Protein 2QN4 (pdb70)

GO terms:
  GO:0004867 serine-type endopeptidase inhibitor activity (F, IDA)
  GO:0015066 alpha-amylase inhibitor activity (F, IDA)

B-factor: mean 24.93, std 12.42, range [8.27, 85.45]

Organism: Oryza sativa subsp. japonica (NCBI:txid39947)

Nearest PDB structures (foldseek):
  2qn4-assembly2_B  TM=1.006E+00  e=1.247E-31  Oryza sativa Japonica Group
  3bx1-assembly1_C  TM=9.480E-01  e=1.064E-19  unclassified
  2dre-assembly1_D  TM=8.516E-01  e=1.846E-11  Lepidium virginicum
  6s2z-assembly1_A  TM=8.383E-01  e=3.195E-10  Brassica oleracea var. botrytis
  6ntt-assembly2_B  TM=8.213E-01  e=1.052E-09  Glycine max

Structure (mmCIF, N/CA/C/O backbone):
data_2QN4
#
_entry.id   2QN4
#
_cell.length_a   79.988
_cell.length_b   62.949
_cell.length_c   66.696
_cell.angle_alpha   90.00
_cell.angle_beta   90.00
_cell.angle_gamma   90.00
#
_symmetry.space_group_name_H-M   'P 21 21 2'
#
loop_
_entity.id
_entity.type
_entity.pdbx_description
1 polymer 'Alpha-amylase/subtilisin inhibitor'
2 water water
#
loop_
_atom_site.group_PDB
_atom_site.id
_atom_site.type_symbol
_atom_site.label_atom_id
_atom_site.label_alt_id
_atom_site.label_comp_id
_atom_site.label_asym_id
_atom_site.label_entity_id
_atom_site.label_seq_id
_atom_site.pdbx_PDB_ins_code
_atom_site.Cartn_x
_atom_site.Cartn_y
_atom_site.Cartn_z
_atom_site.occupancy
_atom_site.B_iso_or_equiv
_atom_site.auth_seq_id
_atom_site.auth_comp_id
_atom_site.auth_asym_id
_atom_site.auth_atom_id
_atom_site.pdbx_PDB_model_num
ATOM 1 N N . ALA A 1 23 ? 77.893 0.758 44.017 1.00 39.82 1 ALA A N 1
ATOM 2 C CA . ALA A 1 23 ? 76.528 1.364 43.829 1.00 38.79 1 ALA A CA 1
ATOM 3 C C . ALA A 1 23 ? 76.181 1.544 42.352 1.00 38.04 1 ALA A C 1
ATOM 4 O O . ALA A 1 23 ? 77.091 1.640 41.519 1.00 38.73 1 ALA A O 1
ATOM 6 N N . PRO A 1 24 ? 74.859 1.590 42.006 1.00 27.38 2 PRO A N 1
ATOM 7 C CA . PRO A 1 24 ? 74.538 1.850 40.597 1.00 25.00 2 PRO A CA 1
ATOM 8 C C . PRO A 1 24 ? 75.055 3.239 40.193 1.00 22.36 2 PRO A C 1
ATOM 9 O O . PRO A 1 24 ? 75.336 4.050 41.061 1.00 21.87 2 PRO A O 1
ATOM 13 N N . PRO A 1 25 ? 75.193 3.505 38.887 1.00 20.46 3 PRO A N 1
ATOM 14 C CA . PRO A 1 25 ? 75.765 4.779 38.478 1.00 19.23 3 PRO A CA 1
ATOM 15 C C . PRO A 1 25 ? 74.941 5.983 38.929 1.00 17.97 3 PRO A C 1
ATOM 16 O O . PRO A 1 25 ? 73.720 5.892 39.060 1.00 18.00 3 PRO A O 1
ATOM 20 N N . PRO A 1 26 ? 75.590 7.136 39.095 1.00 18.03 4 PRO A N 1
ATOM 21 C CA . PRO A 1 26 ? 74.903 8.365 39.347 1.00 17.16 4 PRO A CA 1
ATOM 22 C C . PRO A 1 26 ? 74.040 8.780 38.137 1.00 16.59 4 PRO A C 1
ATOM 23 O O . PRO A 1 26 ? 74.321 8.376 36.998 1.00 16.98 4 PRO A O 1
ATOM 27 N N . VAL A 1 27 ? 72.997 9.565 38.404 1.00 15.08 5 VAL A N 1
ATOM 28 C CA . VAL A 1 27 ? 72.266 10.262 37.335 1.00 14.14 5 VAL A CA 1
ATOM 29 C C . VAL A 1 27 ? 73.106 11.516 37.007 1.00 13.90 5 VAL A C 1
ATOM 30 O O . VAL A 1 27 ? 73.636 12.165 37.927 1.00 14.06 5 VAL A O 1
ATOM 34 N N . TYR A 1 28 ? 73.240 11.841 35.718 1.00 14.13 6 TYR A N 1
ATOM 35 C CA . TYR A 1 28 ? 73.960 13.048 35.305 1.00 14.77 6 TYR A CA 1
ATOM 36 C C . TYR A 1 28 ? 73.045 14.112 34.728 1.00 13.92 6 TYR A C 1
ATOM 37 O O . TYR A 1 28 ? 72.086 13.779 34.045 1.00 14.78 6 TYR A O 1
ATOM 46 N N . ASP A 1 29 ? 73.359 15.373 34.992 1.00 14.78 7 ASP A N 1
ATOM 47 C CA . ASP A 1 29 ? 72.642 16.503 34.411 1.00 15.66 7 ASP A CA 1
ATOM 48 C C . ASP A 1 29 ? 73.112 16.795 32.977 1.00 15.55 7 ASP A C 1
ATOM 49 O O . ASP A 1 29 ? 73.999 16.093 32.468 1.00 16.11 7 ASP A O 1
ATOM 54 N N . THR A 1 30 ? 72.543 17.816 32.335 1.00 14.78 8 THR A N 1
ATOM 55 C CA . THR A 1 30 ? 72.835 18.093 30.931 1.00 16.60 8 THR A CA 1
ATOM 56 C C . THR A 1 30 ? 74.293 18.599 30.759 1.00 18.12 8 THR A C 1
ATOM 57 O O . THR A 1 30 ? 74.824 18.556 29.654 1.00 19.26 8 THR A O 1
ATOM 61 N N . GLU A 1 31 ? 74.907 19.096 31.839 1.00 19.69 9 GLU A N 1
ATOM 62 C CA . GLU A 1 31 ? 76.331 19.520 31.813 1.00 20.93 9 GLU A CA 1
ATOM 63 C C . GLU A 1 31 ? 77.306 18.414 32.195 1.00 20.29 9 GLU A C 1
ATOM 64 O O . GLU A 1 31 ? 78.530 18.649 32.344 1.00 20.92 9 GLU A O 1
ATOM 70 N N . GLY A 1 32 ? 76.778 17.210 32.363 1.00 19.92 10 GLY A N 1
ATOM 71 C CA . GLY A 1 32 ? 77.553 16.047 32.796 1.00 18.73 10 GLY A CA 1
ATOM 72 C C . GLY A 1 32 ? 77.948 15.920 34.246 1.00 19.06 10 GLY A C 1
ATOM 73 O O . GLY A 1 32 ? 78.688 15.009 34.592 1.00 19.21 10 GLY A O 1
ATOM 74 N N . HIS A 1 33 ? 77.430 16.779 35.118 1.00 16.17 11 HIS A N 1
ATOM 75 C CA . HIS A 1 33 ? 77.700 16.640 36.519 1.00 17.84 11 HIS A CA 1
ATOM 76 C C . HIS A 1 33 ? 76.705 15.691 37.177 1.00 18.01 11 HIS A C 1
ATOM 77 O O . HIS A 1 33 ? 75.576 15.604 36.761 1.00 19.24 11 HIS A O 1
ATOM 84 N N . GLU A 1 34 ? 77.137 14.987 38.203 1.00 15.63 12 GLU A N 1
ATOM 85 C CA . GLU A 1 34 ? 76.239 14.134 38.978 1.00 17.25 12 GLU A CA 1
ATOM 86 C C . GLU A 1 34 ? 75.117 14.977 39.592 1.00 17.11 12 GLU A C 1
ATOM 87 O O . GLU A 1 34 ? 75.344 16.098 40.078 1.00 16.98 12 GLU A O 1
ATOM 93 N N . LEU A 1 35 ? 73.902 14.428 39.544 1.00 18.37 13 LEU A N 1
ATOM 94 C CA . LEU A 1 35 ? 72.780 15.006 40.249 1.00 19.19 13 LEU A CA 1
ATOM 95 C C . LEU A 1 35 ? 73.026 14.928 41.710 1.00 19.85 13 LEU A C 1
ATOM 96 O O . LEU A 1 35 ? 73.566 13.922 42.209 1.00 20.25 13 LEU A O 1
ATOM 101 N N . SER A 1 36 ? 72.618 15.987 42.393 1.00 21.46 14 SER A N 1
ATOM 102 C CA . SER A 1 36 ? 72.736 16.073 43.843 1.00 22.38 14 SER A CA 1
ATOM 103 C C . SER A 1 36 ? 71.366 16.309 44.449 1.00 21.67 14 SER A C 1
ATOM 104 O O . SER A 1 36 ? 70.500 16.949 43.836 1.00 21.26 14 SER A O 1
ATOM 107 N N . ALA A 1 37 ? 71.184 15.824 45.667 1.00 18.52 15 ALA A N 1
ATOM 108 C CA . ALA A 1 37 ? 69.989 16.123 46.432 1.00 19.41 15 ALA A CA 1
ATOM 109 C C . ALA A 1 37 ? 69.910 17.643 46.759 1.00 20.03 15 ALA A C 1
ATOM 110 O O . ALA A 1 37 ? 68.827 18.177 47.029 1.00 20.82 15 ALA A O 1
ATOM 112 N N . ASP A 1 38 ? 71.060 18.324 46.705 1.00 23.21 16 ASP A N 1
ATOM 113 C CA . ASP A 1 38 ? 71.147 19.755 46.963 1.00 24.58 16 ASP A CA 1
ATOM 114 C C . ASP A 1 38 ? 70.683 20.654 45.790 1.00 24.18 16 ASP A C 1
ATOM 115 O O . ASP A 1 38 ? 70.302 21.806 45.999 1.00 25.61 16 ASP A O 1
ATOM 120 N N . GLY A 1 39 ? 70.740 20.138 44.566 1.00 20.94 17 GLY A N 1
ATOM 121 C CA . GLY A 1 39 ? 70.436 20.939 43.374 1.00 18.78 17 GLY A CA 1
ATOM 122 C C . GLY A 1 39 ? 68.964 20.895 42.985 1.00 17.09 17 GLY A C 1
ATOM 123 O O . GLY A 1 39 ? 68.217 20.125 43.544 1.00 16.54 17 GLY A O 1
ATOM 124 N N . SER A 1 40 ? 68.556 21.744 42.040 1.00 18.78 18 SER A N 1
ATOM 125 C CA . SER A 1 40 ? 67.200 21.703 41.452 1.00 18.07 18 SER A CA 1
ATOM 126 C C . SER A 1 40 ? 67.393 21.591 39.959 1.00 16.51 18 SER A C 1
ATOM 127 O O . SER A 1 40 ? 68.345 22.180 39.396 1.00 15.66 18 SER A O 1
ATOM 130 N N . TYR A 1 41 ? 66.498 20.851 39.309 1.00 11.48 19 TYR A N 1
ATOM 131 C CA . TYR A 1 41 ? 66.706 20.491 37.917 1.00 11.46 19 TYR A CA 1
ATOM 132 C C . TYR A 1 41 ? 65.426 20.597 37.158 1.00 11.55 19 TYR A C 1
ATOM 133 O O . TYR A 1 41 ? 64.432 19.984 37.547 1.00 10.86 19 TYR A O 1
ATOM 142 N N . TYR A 1 42 ? 65.438 21.354 36.071 1.00 11.30 20 TYR A N 1
ATOM 143 C CA . TYR A 1 42 ? 64.351 21.261 35.109 1.00 11.18 20 TYR A CA 1
ATOM 144 C C . TYR A 1 42 ? 64.337 19.887 34.463 1.00 10.57 20 TYR A C 1
ATOM 145 O O . TYR A 1 42 ? 65.404 19.303 34.215 1.00 12.02 20 TYR A O 1
ATOM 154 N N . VAL A 1 43 ? 63.134 19.358 34.215 1.00 10.06 21 VAL A N 1
ATOM 155 C CA . VAL A 1 43 ? 62.986 18.017 33.646 1.00 10.75 21 VAL A CA 1
ATOM 156 C C . VAL A 1 43 ? 62.480 18.165 32.214 1.00 11.19 21 VAL A C 1
ATOM 157 O O . VAL A 1 43 ? 61.287 18.347 31.974 1.00 10.78 21 VAL A O 1
ATOM 161 N N . LEU A 1 44 ? 63.419 18.153 31.278 1.00 10.53 22 LEU A N 1
ATOM 162 C CA . LEU A 1 44 ? 63.151 18.501 29.894 1.00 11.14 22 LEU A CA 1
ATOM 163 C C . LEU A 1 44 ? 63.199 17.282 28.993 1.00 12.09 22 LEU A C 1
ATOM 164 O O . LEU A 1 44 ? 63.897 16.318 29.289 1.00 12.32 22 LEU A O 1
ATOM 169 N N . PRO A 1 45 ? 62.507 17.326 27.846 1.00 13.73 23 PRO A N 1
ATOM 170 C CA . PRO A 1 45 ? 62.657 16.179 26.947 1.00 14.15 23 PRO A CA 1
ATOM 171 C C . PRO A 1 45 ? 64.095 16.076 26.410 1.00 15.29 23 PRO A C 1
ATOM 172 O O . PRO A 1 45 ? 64.790 17.100 26.224 1.00 14.36 23 PRO A O 1
ATOM 176 N N . ALA A 1 46 ? 64.500 14.845 26.108 1.00 18.28 24 ALA A N 1
ATOM 177 C CA . ALA A 1 46 ? 65.870 14.577 25.692 1.00 18.75 24 ALA A CA 1
ATOM 178 C C . ALA A 1 46 ? 66.114 15.080 24.281 1.00 20.70 24 ALA A C 1
ATOM 179 O O . ALA A 1 46 ? 67.269 15.305 23.891 1.00 20.46 24 ALA A O 1
ATOM 181 N N . SER A 1 47 ? 65.032 15.260 23.507 1.00 16.00 25 SER A N 1
ATOM 182 C CA . SER A 1 47 ? 65.134 15.717 22.108 1.00 18.08 25 SER A CA 1
ATOM 183 C C . SER A 1 47 ? 64.106 16.795 21.779 1.00 17.05 25 SER A C 1
ATOM 184 O O . SER A 1 47 ? 63.071 16.843 22.399 1.00 17.16 25 SER A O 1
ATOM 187 N N . PRO A 1 48 ? 64.380 17.641 20.760 1.00 17.19 26 PRO A N 1
ATOM 188 C CA . PRO A 1 48 ? 63.397 18.634 20.329 1.00 15.74 26 PRO A CA 1
ATOM 189 C C . PRO A 1 48 ? 62.126 18.007 19.748 1.00 13.92 26 PRO A C 1
ATOM 190 O O . PRO A 1 48 ? 62.143 16.837 19.275 1.00 14.52 26 PRO A O 1
ATOM 194 N N . GLY A 1 49 ? 61.030 18.756 19.802 1.00 13.34 27 GLY A N 1
ATOM 195 C CA . GLY A 1 49 ? 59.778 18.294 19.197 1.00 13.08 27 GLY A CA 1
ATOM 196 C C . GLY A 1 49 ? 58.978 17.368 20.078 1.00 12.96 27 GLY A C 1
ATOM 197 O O . GLY A 1 49 ? 58.053 16.681 19.605 1.00 13.16 27 GLY A O 1
ATOM 198 N N . HIS A 1 50 ? 59.297 17.397 21.375 1.00 10.49 28 HIS A N 1
ATOM 199 C CA . HIS A 1 50 ? 58.619 16.568 22.348 1.00 10.71 28 HIS A CA 1
ATOM 200 C C . HIS A 1 50 ? 57.964 17.370 23.469 1.00 10.83 28 HIS A C 1
ATOM 201 O O . HIS A 1 50 ? 57.662 16.814 24.525 1.00 12.75 28 HIS A O 1
ATOM 208 N N . GLY A 1 51 ? 57.743 18.666 23.243 1.00 11.38 29 GLY A N 1
ATOM 209 C CA . GLY A 1 51 ? 57.052 19.500 24.245 1.00 10.91 29 GLY A CA 1
ATOM 210 C C . GLY A 1 51 ? 58.060 20.121 25.209 1.00 10.40 29 GLY A C 1
ATOM 211 O O . GLY A 1 51 ? 59.277 20.146 24.941 1.00 11.37 29 GLY A O 1
ATOM 212 N N . GLY A 1 52 ? 57.566 20.659 26.311 1.00 11.00 30 GLY A N 1
ATOM 213 C CA . GLY A 1 52 ? 58.406 21.409 27.234 1.00 10.78 30 GLY A CA 1
ATOM 214 C C . GLY A 1 52 ? 58.729 20.666 28.525 1.00 11.31 30 GLY A C 1
ATOM 215 O O . GLY A 1 52 ? 58.658 19.422 28.591 1.00 10.37 30 GLY A O 1
ATOM 216 N N . GLY A 1 53 ? 59.033 21.426 29.573 1.00 11.26 31 GLY A N 1
ATOM 217 C CA . GLY A 1 53 ? 59.389 20.822 30.879 1.00 11.00 31 GLY A CA 1
ATOM 218 C C . GLY A 1 53 ? 58.163 20.437 31.726 1.00 12.01 31 GLY A C 1
ATOM 219 O O . GLY A 1 53 ? 57.002 20.494 31.268 1.00 11.67 31 GLY A O 1
ATOM 220 N N . LEU A 1 54 ? 58.399 19.964 32.947 1.00 13.00 32 LEU A N 1
ATOM 221 C CA . LEU A 1 54 ? 57.294 19.523 33.791 1.00 13.81 32 LEU A CA 1
ATOM 222 C C . LEU A 1 54 ? 56.840 20.683 34.683 1.00 15.07 32 LEU A C 1
ATOM 223 O O . LEU A 1 54 ? 57.643 21.494 35.130 1.00 15.84 32 LEU A O 1
ATOM 228 N N . THR A 1 55 ? 55.545 20.734 34.929 1.00 12.56 33 THR A N 1
ATOM 229 C CA . THR A 1 55 ? 54.950 21.743 35.793 1.00 14.77 33 THR A CA 1
ATOM 230 C C . THR A 1 55 ? 53.854 21.141 36.714 1.00 16.01 33 THR A C 1
ATOM 231 O O . THR A 1 55 ? 53.603 19.937 36.699 1.00 14.15 33 THR A O 1
ATOM 235 N N . MET A 1 56 ? 53.270 21.962 37.580 1.00 18.31 34 MET A N 1
ATOM 236 C CA . MET A 1 56 ? 52.162 21.527 38.400 1.00 20.86 34 MET A CA 1
ATOM 237 C C . MET A 1 56 ? 50.953 22.349 38.028 1.00 20.41 34 MET A C 1
ATOM 238 O O . MET A 1 56 ? 51.050 23.574 37.876 1.00 21.77 34 MET A O 1
ATOM 243 N N . ALA A 1 57 ? 49.824 21.692 37.835 1.00 18.07 35 ALA A N 1
ATOM 244 C CA . ALA A 1 57 ? 48.625 22.358 37.306 1.00 18.42 35 ALA A CA 1
ATOM 245 C C . ALA A 1 57 ? 47.386 21.667 37.874 1.00 18.91 35 ALA A C 1
ATOM 246 O O . ALA A 1 57 ? 47.412 20.457 38.103 1.00 18.12 35 ALA 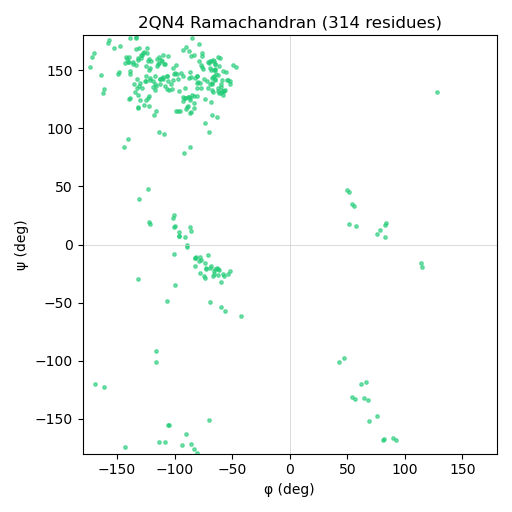A O 1
ATOM 248 N N . PRO A 1 58 ? 46.292 22.431 38.108 1.00 22.45 36 PRO A N 1
ATOM 249 C CA . PRO A 1 58 ? 45.073 21.810 38.592 1.00 22.60 36 PRO A CA 1
ATOM 250 C C . PRO A 1 58 ? 44.388 21.069 37.457 1.00 23.14 36 PRO A C 1
ATOM 251 O O . PRO A 1 58 ? 44.509 21.485 36.291 1.00 22.03 36 PRO A O 1
ATOM 255 N N . ARG A 1 59 ? 43.535 19.834 37.940 1.00 26.23 37 ARG A N 1
ATOM 256 C CA . ARG A 1 59 ? 42.880 19.110 36.981 1.00 29.43 37 ARG A CA 1
ATOM 257 C C . ARG A 1 59 ? 41.335 19.273 36.888 1.00 31.59 37 ARG A C 1
ATOM 258 O O . ARG A 1 59 ? 41.032 20.181 36.047 1.00 33.58 37 ARG A O 1
ATOM 266 N N . VAL A 1 60 ? 40.481 19.205 37.987 1.00 41.45 38 VAL A N 1
ATOM 267 C CA . VAL A 1 60 ? 39.347 20.098 37.647 1.00 43.57 38 VAL A CA 1
ATOM 268 C C . VAL A 1 60 ? 39.078 21.026 38.829 1.00 44.07 38 VAL A C 1
ATOM 269 O O . VAL A 1 60 ? 38.922 22.232 38.643 1.00 45.09 38 VAL A O 1
ATOM 273 N N . LEU A 1 61 ? 39.436 20.356 39.898 1.00 36.45 39 LEU A N 1
ATOM 274 C CA . LEU A 1 61 ? 39.513 20.983 41.219 1.00 36.53 39 LEU A CA 1
ATOM 275 C C . LEU A 1 61 ? 40.824 21.768 41.335 1.00 35.89 39 LEU A C 1
ATOM 276 O O . LEU A 1 61 ? 41.861 21.287 40.8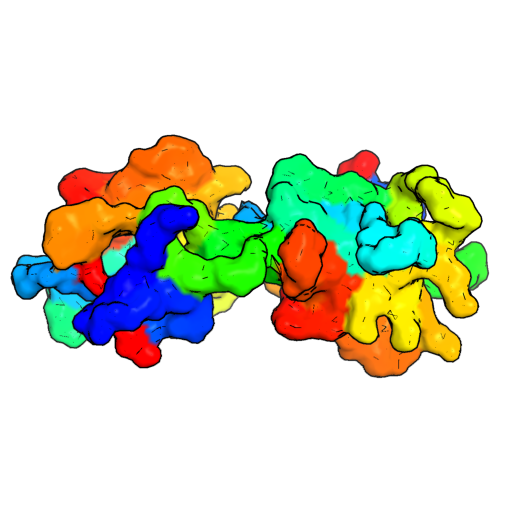99 1.00 35.28 39 LEU A O 1
ATOM 281 N N . PRO A 1 62 ? 40.792 22.963 41.942 1.00 35.93 40 PRO A N 1
ATOM 282 C CA . PRO A 1 62 ? 42.024 23.778 41.932 1.00 35.47 40 PRO A CA 1
ATOM 283 C C . PRO A 1 62 ? 43.153 23.177 42.776 1.00 34.80 40 PRO A C 1
ATOM 284 O O . PRO A 1 62 ? 44.312 23.553 42.593 1.00 34.90 40 PRO A O 1
ATOM 288 N N . CYS A 1 63 ? 42.807 22.267 43.687 1.00 31.52 41 CYS A N 1
ATOM 289 C CA . CYS A 1 63 ? 43.777 21.533 44.503 1.00 31.81 41 CYS A CA 1
ATOM 290 C C . CYS A 1 63 ? 43.321 20.074 44.598 1.00 29.55 41 CYS A C 1
ATOM 291 O O . CYS A 1 63 ? 42.119 19.811 44.565 1.00 30.94 41 CYS A O 1
ATOM 294 N N . PRO A 1 64 ? 44.261 19.103 44.659 1.00 29.11 42 PRO A N 1
ATOM 295 C CA . PRO A 1 64 ? 45.711 19.229 44.576 1.00 26.76 42 PRO A CA 1
ATOM 296 C C . PRO A 1 64 ? 46.171 19.461 43.135 1.00 24.96 42 PRO A C 1
ATOM 297 O O . PRO A 1 64 ? 45.429 19.212 42.183 1.00 25.92 42 PRO A O 1
ATOM 301 N N . LEU A 1 65 ? 47.388 19.948 43.000 1.00 21.59 43 LEU A N 1
ATOM 302 C CA . LEU A 1 65 ? 48.006 20.132 41.699 1.00 19.27 43 LEU A CA 1
ATOM 303 C C . LEU A 1 65 ? 48.548 18.776 41.251 1.00 17.38 43 LEU A C 1
ATOM 304 O O . LEU A 1 65 ? 48.983 17.966 42.073 1.00 19.10 43 LEU A O 1
ATOM 309 N N . LEU A 1 66 ? 48.478 18.524 39.960 1.00 15.29 44 LEU A N 1
ATOM 310 C CA . LEU A 1 66 ? 48.970 17.289 39.357 1.00 14.67 44 LEU A CA 1
ATOM 311 C C . LEU A 1 66 ? 50.197 17.632 38.531 1.00 14.16 44 LEU A C 1
ATOM 312 O O . LEU A 1 66 ? 50.429 18.792 38.209 1.00 12.54 44 LEU A O 1
ATOM 317 N N . VAL A 1 67 ? 50.988 16.622 38.187 1.00 11.31 45 VAL A N 1
ATOM 318 C CA . VAL A 1 67 ? 52.201 16.886 37.409 1.00 11.63 45 VAL A CA 1
ATOM 319 C C . VAL A 1 67 ? 51.851 16.836 35.921 1.00 11.48 45 VAL A C 1
ATOM 320 O O . VAL A 1 67 ? 51.324 15.823 35.422 1.00 11.77 45 VAL A O 1
ATOM 324 N N . ALA A 1 68 ? 52.063 17.969 35.247 1.00 12.92 46 ALA A N 1
ATOM 325 C CA . ALA A 1 68 ? 51.738 18.123 33.824 1.00 13.15 46 ALA A CA 1
ATOM 326 C C . ALA A 1 68 ? 53.033 18.309 33.054 1.00 13.54 46 ALA A C 1
ATOM 327 O O . ALA A 1 68 ? 54.054 18.688 33.646 1.00 13.93 46 ALA A O 1
ATOM 329 N N . GLN A 1 69 ? 52.996 18.083 31.730 1.00 11.90 47 GLN A N 1
ATOM 330 C CA . GLN A 1 69 ? 54.090 18.521 30.904 1.00 11.62 47 GLN A CA 1
ATOM 331 C C . GLN A 1 69 ? 53.645 19.756 30.142 1.00 12.27 47 GLN A C 1
ATOM 332 O O . GLN A 1 69 ? 52.542 19.796 29.619 1.00 13.00 47 GLN A O 1
ATOM 338 N N . GLU A 1 70 ? 54.481 20.784 30.127 1.00 12.88 48 GLU A N 1
ATOM 339 C CA . GLU A 1 70 ? 54.174 21.957 29.294 1.00 13.73 48 GLU A CA 1
ATOM 340 C C . GLU A 1 70 ? 54.053 21.502 27.838 1.00 13.75 48 GLU A C 1
ATOM 341 O O . GLU A 1 70 ? 54.933 20.815 27.325 1.00 13.41 48 GLU A O 1
ATOM 347 N N . THR A 1 71 ? 52.984 21.926 27.169 1.00 15.65 49 THR A N 1
ATOM 348 C CA . THR A 1 71 ? 52.819 21.626 25.746 1.00 16.77 49 THR A CA 1
ATOM 349 C C . THR A 1 71 ? 53.778 22.489 24.908 1.00 17.89 49 THR A C 1
ATOM 350 O O . THR A 1 71 ? 54.246 22.069 23.843 1.00 19.80 49 THR A O 1
ATOM 354 N N . ASP A 1 72 ? 54.110 23.679 25.415 1.00 17.49 50 ASP A N 1
ATOM 355 C CA . ASP A 1 72 ? 55.001 24.605 24.708 1.00 17.72 50 ASP A CA 1
ATOM 356 C C . ASP A 1 72 ? 56.475 24.244 24.967 1.00 17.40 50 ASP A C 1
ATOM 357 O O . ASP A 1 72 ? 56.948 24.302 26.127 1.00 16.93 50 ASP A O 1
ATOM 362 N N . GLU A 1 73 ? 57.205 23.894 23.907 1.00 16.45 51 GLU A N 1
ATOM 363 C CA . GLU A 1 73 ? 58.615 23.490 24.027 1.00 16.96 51 GLU A CA 1
ATOM 364 C C . GLU A 1 73 ? 59.501 24.557 24.684 1.00 16.14 51 GLU A C 1
ATOM 365 O O . GLU A 1 73 ? 60.519 24.249 25.303 1.00 15.11 51 GLU A O 1
ATOM 371 N N . ARG A 1 74 ? 59.117 25.828 24.554 1.00 18.50 52 ARG A N 1
ATOM 372 C CA . ARG A 1 74 ? 59.967 26.891 25.123 1.00 18.51 52 ARG A CA 1
ATOM 373 C C . ARG A 1 74 ? 59.825 27.034 26.630 1.00 19.11 52 ARG A C 1
ATOM 374 O O . ARG A 1 74 ? 60.668 27.699 27.274 1.00 20.44 52 ARG A O 1
ATOM 382 N N . ARG A 1 75 ? 58.819 26.374 27.213 1.00 14.80 53 ARG A N 1
ATOM 383 C CA . ARG A 1 75 ? 58.533 26.522 28.633 1.00 15.19 53 ARG A CA 1
ATOM 384 C C . ARG A 1 75 ? 59.208 25.412 29.437 1.00 15.07 53 ARG A C 1
ATOM 385 O O . ARG A 1 75 ? 58.842 24.264 29.270 1.00 14.79 53 ARG A O 1
ATOM 393 N N . LYS A 1 76 ? 60.178 25.774 30.293 1.00 14.56 54 LYS A N 1
ATOM 394 C CA . LYS A 1 76 ? 60.960 24.784 31.078 1.00 14.12 54 LYS A CA 1
ATOM 395 C C . LYS A 1 76 ? 60.200 24.220 32.265 1.00 13.76 54 LYS A C 1
ATOM 396 O O . LYS A 1 76 ? 60.629 23.211 32.851 1.00 13.38 54 LYS A O 1
ATOM 402 N N . GLY A 1 77 ? 59.078 24.850 32.613 1.00 15.11 55 GLY A N 1
ATOM 403 C CA . GLY A 1 77 ? 58.296 24.437 33.788 1.00 16.07 55 GLY A CA 1
ATOM 404 C C . GLY A 1 77 ? 59.046 24.733 35.073 1.00 16.51 55 GLY A C 1
ATOM 405 O O . GLY A 1 77 ? 59.859 25.670 35.125 1.00 17.19 55 GLY A O 1
ATOM 406 N N . PHE A 1 78 ? 58.791 23.946 36.112 1.00 13.14 56 PHE A N 1
ATOM 407 C CA . PHE A 1 78 ? 59.387 24.177 37.403 1.00 14.16 56 PHE A CA 1
ATOM 408 C C . PHE A 1 78 ? 60.459 23.130 37.642 1.00 13.14 56 PHE A C 1
ATOM 409 O O . PHE A 1 78 ? 60.262 21.962 37.285 1.00 13.08 56 PHE A O 1
ATOM 417 N N . PRO A 1 79 ? 61.550 23.509 38.314 1.00 13.23 57 PRO A N 1
ATOM 418 C CA . PRO A 1 79 ? 62.593 22.532 38.599 1.00 12.43 57 PRO A CA 1
ATOM 419 C C . PRO A 1 79 ? 62.190 21.619 39.758 1.00 12.28 57 PRO A C 1
ATOM 420 O O . PRO A 1 79 ? 61.317 21.989 40.571 1.00 12.71 57 PRO A O 1
ATOM 424 N N . VAL A 1 80 ? 62.760 20.414 39.781 1.00 12.47 58 VAL A N 1
ATOM 425 C CA . VAL A 1 80 ? 62.494 19.442 40.846 1.00 11.75 58 VAL A CA 1
ATOM 426 C C . VAL A 1 80 ? 63.710 19.229 41.712 1.00 12.57 58 VAL A C 1
ATOM 427 O O . VAL A 1 80 ? 64.856 19.473 41.287 1.00 12.58 58 VAL A O 1
ATOM 431 N N . ARG A 1 81 ? 63.464 18.733 42.928 1.00 14.97 59 ARG A N 1
ATOM 432 C CA . ARG A 1 81 ? 64.509 18.341 43.854 1.00 15.37 59 ARG A CA 1
ATOM 433 C C . ARG A 1 81 ? 64.324 16.862 44.130 1.00 14.41 59 ARG A C 1
ATOM 434 O O . ARG A 1 81 ? 63.204 16.431 44.363 1.00 14.77 59 ARG A O 1
ATOM 442 N N . PHE A 1 82 ? 65.427 16.116 44.118 1.00 12.41 60 PHE A N 1
ATOM 443 C CA . PHE A 1 82 ? 65.423 14.681 44.446 1.00 12.55 60 PHE A CA 1
ATOM 444 C C . PHE A 1 82 ? 65.923 14.485 45.862 1.00 13.03 60 PHE A C 1
ATOM 445 O O . PHE A 1 82 ? 66.875 15.150 46.297 1.00 14.40 60 PHE A O 1
ATOM 453 N N . THR A 1 83 ? 65.312 13.555 46.568 1.00 13.22 61 THR A N 1
ATOM 454 C CA . THR A 1 83 ? 65.713 13.232 47.965 1.00 13.51 61 THR A CA 1
ATOM 455 C C . THR A 1 83 ? 65.853 11.720 48.084 1.00 14.49 61 THR A C 1
ATOM 456 O O . THR A 1 83 ? 64.883 10.988 47.886 1.00 14.37 61 THR A O 1
ATOM 460 N N . PRO A 1 84 ? 67.065 11.236 48.383 1.00 17.15 62 PRO A N 1
ATOM 461 C CA . PRO A 1 84 ? 67.244 9.801 48.558 1.00 16.94 62 PRO A CA 1
ATOM 462 C C . PRO A 1 84 ? 66.245 9.244 49.594 1.00 15.29 62 PRO A C 1
ATOM 463 O O . PRO A 1 84 ? 65.899 9.901 50.582 1.00 15.34 62 PRO A O 1
ATOM 467 N N . TRP A 1 85 ? 65.741 8.055 49.313 1.00 15.61 63 TRP A N 1
ATOM 468 C CA . TRP A 1 85 ? 64.762 7.403 50.162 1.00 15.08 63 TRP A CA 1
ATOM 469 C C . TRP A 1 85 ? 65.337 7.247 51.583 1.00 15.09 63 TRP A C 1
ATOM 470 O O . TRP A 1 85 ? 66.477 6.800 51.756 1.00 15.31 63 TRP A O 1
ATOM 481 N N . GLY A 1 86 ? 64.563 7.699 52.579 1.00 13.82 64 GLY A N 1
ATOM 482 C CA . GLY A 1 86 ? 64.981 7.654 53.968 1.00 14.30 64 GLY A CA 1
ATOM 483 C C . GLY A 1 86 ? 65.139 9.060 54.512 1.00 14.76 64 GLY A C 1
ATOM 484 O O . GLY A 1 86 ? 65.162 9.273 55.719 1.00 14.99 64 GLY A O 1
ATOM 485 N N . GLY A 1 87 ? 65.281 10.019 53.617 1.00 13.83 65 GLY A N 1
ATOM 486 C CA . GLY A 1 87 ? 65.398 11.412 54.047 1.00 14.93 65 GLY A CA 1
ATOM 487 C C . GLY A 1 87 ? 66.694 11.712 54.784 1.00 15.23 65 GLY A C 1
ATOM 488 O O . GLY A 1 87 ? 67.751 11.295 54.372 1.00 15.80 65 GLY A O 1
ATOM 489 N N . ALA A 1 88 ? 66.590 12.419 55.908 1.00 19.90 66 ALA A N 1
ATOM 490 C CA . ALA A 1 88 ? 67.765 12.717 56.735 1.00 20.55 66 ALA A CA 1
ATOM 491 C C . ALA A 1 88 ? 68.429 11.460 57.253 1.00 21.89 66 ALA A C 1
ATOM 492 O O . ALA A 1 88 ? 69.615 11.493 57.577 1.00 22.45 66 ALA A O 1
ATOM 494 N N . ALA A 1 89 ? 67.682 10.348 57.305 1.00 18.30 67 ALA A N 1
ATOM 495 C CA . ALA A 1 89 ? 68.248 9.092 57.763 1.00 18.80 67 ALA A CA 1
ATOM 496 C C . ALA A 1 89 ? 68.867 8.266 56.635 1.00 19.60 67 ALA A C 1
ATOM 497 O O . ALA A 1 89 ? 69.422 7.217 56.899 1.00 19.20 67 ALA A O 1
ATOM 499 N N . ALA A 1 90 ? 68.795 8.744 55.396 1.00 19.18 68 ALA A N 1
ATOM 500 C CA . ALA A 1 90 ? 69.470 8.069 54.287 1.00 21.59 68 ALA A CA 1
ATOM 501 C C . ALA A 1 90 ? 70.976 8.251 54.515 1.00 23.70 68 ALA A C 1
ATOM 502 O O . ALA A 1 90 ? 71.386 9.208 55.178 1.00 25.39 68 ALA A O 1
ATOM 504 N N . PRO A 1 91 ? 71.802 7.374 53.926 1.00 31.55 69 PRO A N 1
ATOM 505 C CA . PRO A 1 91 ? 73.293 7.540 53.965 1.00 33.34 69 PRO A CA 1
ATOM 506 C C . PRO A 1 91 ? 73.800 8.953 53.573 1.00 35.13 69 PRO A C 1
ATOM 507 O O . PRO A 1 91 ? 73.105 9.669 52.850 1.00 34.81 69 PRO A O 1
ATOM 511 N N . GLU A 1 92 ? 74.994 9.347 54.055 1.00 32.09 70 GLU A N 1
ATOM 512 C CA . GLU A 1 92 ? 75.504 10.725 53.869 1.00 34.13 70 GLU A CA 1
ATOM 513 C C . GLU A 1 92 ? 75.811 11.073 52.403 1.00 34.07 70 GLU A C 1
ATOM 514 O O . GLU A 1 92 ? 75.743 12.246 52.028 1.00 33.93 70 GLU A O 1
ATOM 520 N N . ASP A 1 93 ? 76.133 10.052 51.601 1.00 35.14 71 ASP A N 1
ATOM 521 C CA . ASP A 1 93 ? 76.291 10.191 50.132 1.00 35.47 71 ASP A CA 1
ATOM 522 C C . ASP A 1 93 ? 74.942 10.421 49.504 1.00 34.60 71 ASP A C 1
ATOM 523 O O . ASP A 1 93 ? 74.211 9.457 49.243 1.00 35.60 71 ASP A O 1
ATOM 528 N N . ARG A 1 94 ? 74.613 11.686 49.262 1.00 34.11 72 ARG A N 1
ATOM 529 C CA . ARG A 1 94 ? 73.301 12.042 48.734 1.00 33.08 72 ARG A CA 1
ATOM 530 C C . ARG A 1 94 ? 73.340 12.308 47.203 1.00 30.91 72 ARG A C 1
ATOM 531 O O . ARG A 1 94 ? 72.511 13.062 46.664 1.00 31.11 72 ARG A O 1
ATOM 539 N N . THR A 1 95 ? 74.323 11.698 46.526 1.00 26.61 73 THR A N 1
ATOM 540 C CA . THR A 1 95 ? 74.381 11.592 45.065 1.00 23.40 73 THR A CA 1
ATOM 541 C C . THR A 1 95 ? 73.133 10.838 44.635 1.00 21.08 73 THR A C 1
ATOM 542 O O . THR A 1 95 ? 72.793 9.832 45.212 1.00 19.10 73 THR A O 1
ATOM 546 N N . ILE A 1 96 ? 72.481 11.332 43.589 1.00 21.87 74 ILE A N 1
ATOM 547 C CA . ILE A 1 96 ? 71.269 10.694 43.098 1.00 18.8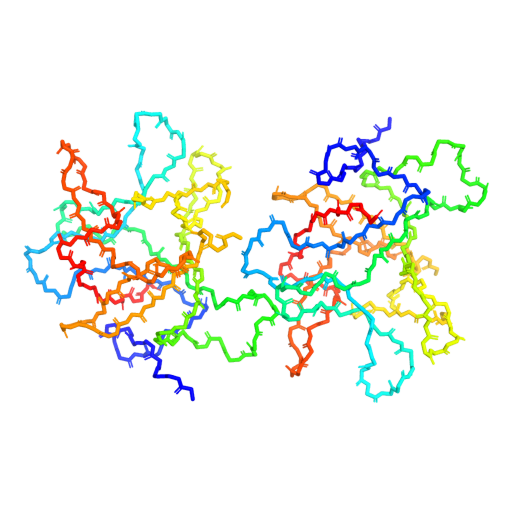8 74 ILE A CA 1
ATOM 548 C C . ILE A 1 96 ? 71.702 9.643 42.084 1.00 17.89 74 ILE A C 1
ATOM 549 O O . ILE A 1 96 ? 72.403 9.953 41.153 1.00 16.52 74 ILE A O 1
ATOM 554 N N . ARG A 1 97 ? 71.254 8.411 42.265 1.00 15.41 75 ARG A N 1
ATOM 555 C CA . ARG A 1 97 ? 71.736 7.311 41.412 1.00 16.42 75 ARG A CA 1
ATOM 556 C C . ARG A 1 97 ? 70.589 6.663 40.680 1.00 15.73 75 ARG A C 1
ATOM 557 O O . ARG A 1 97 ? 69.446 6.738 41.146 1.00 15.74 75 ARG A O 1
ATOM 565 N N . VAL A 1 98 ? 70.881 5.984 39.573 1.00 15.70 76 VAL A N 1
ATOM 566 C CA . VAL A 1 98 ? 69.837 5.232 38.855 1.00 17.54 76 VAL A CA 1
ATOM 567 C C . VAL A 1 98 ? 69.350 4.028 39.664 1.00 17.38 76 VAL A C 1
ATOM 568 O O . VAL A 1 98 ? 70.076 3.536 40.562 1.00 17.01 76 VAL A O 1
ATOM 572 N N . SER A 1 99 ? 68.143 3.561 39.341 1.00 16.23 77 SER A N 1
ATOM 573 C CA . SER A 1 99 ? 67.556 2.334 39.909 1.00 17.58 77 SER A CA 1
ATOM 574 C C . SER A 1 99 ? 67.525 2.316 41.445 1.00 17.39 77 SER A C 1
ATOM 575 O O . SER A 1 99 ? 67.728 1.266 42.080 1.00 18.35 77 SER A O 1
ATOM 578 N N . THR A 1 100 ? 67.313 3.480 42.038 1.00 15.58 78 THR A N 1
ATOM 579 C CA . THR A 1 100 ? 67.401 3.651 43.503 1.00 15.05 78 THR A CA 1
ATOM 580 C C . THR A 1 100 ? 66.188 4.462 43.960 1.00 14.32 78 THR A C 1
ATOM 581 O O . THR A 1 100 ? 65.866 5.483 43.338 1.00 12.39 78 THR A O 1
ATOM 585 N N . ASP A 1 101 ? 65.476 4.008 44.994 1.00 12.52 79 ASP A N 1
ATOM 586 C CA . ASP A 1 101 ? 64.277 4.736 45.442 1.00 12.70 79 ASP A CA 1
ATOM 587 C C . ASP A 1 101 ? 64.664 6.182 45.811 1.00 11.75 79 ASP A C 1
ATOM 588 O O . ASP A 1 101 ? 65.673 6.410 46.511 1.00 10.60 79 ASP A O 1
ATOM 593 N N . VAL A 1 102 ? 63.870 7.126 45.300 1.00 12.16 80 VAL A N 1
ATOM 594 C CA . VAL A 1 102 ? 63.986 8.554 45.609 1.00 12.20 80 VAL A CA 1
ATOM 595 C C . VAL A 1 102 ? 62.609 9.163 45.737 1.00 11.70 80 VAL A C 1
ATOM 596 O O . VAL A 1 102 ? 61.641 8.657 45.174 1.00 11.97 80 VAL A O 1
ATOM 600 N N . ARG A 1 103 ? 62.525 10.289 46.468 1.00 11.58 81 ARG A N 1
ATOM 601 C CA . ARG A 1 103 ? 61.334 11.090 46.483 1.00 10.33 81 ARG A CA 1
ATOM 602 C C . ARG A 1 103 ? 61.593 12.299 45.543 1.00 11.01 81 ARG A C 1
ATOM 603 O O . ARG A 1 103 ? 62.742 12.692 45.349 1.00 11.35 81 ARG A O 1
ATOM 611 N N . ILE A 1 104 ? 60.553 12.843 44.949 1.00 10.82 82 ILE A N 1
ATOM 612 C CA . ILE A 1 104 ? 60.716 13.952 44.007 1.00 11.53 82 ILE A CA 1
ATOM 613 C C . ILE A 1 104 ? 59.718 15.029 44.429 1.00 11.99 82 ILE A C 1
ATOM 614 O O . ILE A 1 104 ? 58.532 14.721 44.720 1.00 12.22 82 ILE A O 1
ATOM 619 N N . ARG A 1 105 ? 60.164 16.285 44.435 1.00 12.28 83 ARG A N 1
ATOM 620 C CA . ARG A 1 105 ? 59.230 17.373 44.619 1.00 12.66 83 ARG A CA 1
ATOM 621 C C . ARG A 1 105 ? 59.546 18.550 43.709 1.00 13.16 83 ARG A C 1
ATOM 622 O O . ARG A 1 105 ? 60.644 18.660 43.236 1.00 13.05 83 ARG A O 1
ATOM 630 N N . PHE A 1 106 ? 58.582 19.432 43.490 1.00 11.56 84 PHE A N 1
ATOM 631 C CA . PHE A 1 106 ? 58.882 20.670 42.789 1.00 14.24 84 PHE A CA 1
ATOM 632 C C . PHE A 1 106 ? 59.521 21.685 43.756 1.00 16.45 84 PHE A C 1
ATOM 633 O O . PHE A 1 106 ? 59.074 21.825 44.892 1.00 16.68 84 PHE A O 1
ATOM 641 N N . ASN A 1 107 ? 60.586 22.340 43.308 1.00 21.17 85 ASN A N 1
ATOM 642 C CA . ASN A 1 107 ? 61.253 23.378 44.113 1.00 25.12 85 ASN A CA 1
ATOM 643 C C . ASN A 1 107 ? 60.597 24.704 43.720 1.00 27.17 85 ASN A C 1
ATOM 644 O O . ASN A 1 107 ? 61.126 25.469 42.895 1.00 28.32 85 ASN A O 1
ATOM 649 N N . ALA A 1 108 ? 59.410 24.940 44.264 1.00 25.80 86 ALA A N 1
ATOM 650 C CA . ALA A 1 108 ? 58.610 26.072 43.868 1.00 28.42 86 ALA A CA 1
ATOM 651 C C . ALA A 1 108 ? 57.521 26.325 44.875 1.00 30.23 86 ALA A C 1
ATOM 652 O O . ALA A 1 108 ? 56.961 25.390 45.447 1.00 30.58 86 ALA A O 1
ATOM 654 N N . ALA A 1 109 ? 57.192 27.596 45.059 1.00 37.90 87 ALA A N 1
ATOM 655 C CA . ALA A 1 109 ? 56.055 27.966 45.896 1.00 39.59 87 ALA A CA 1
ATOM 656 C C . ALA A 1 109 ? 54.779 27.510 45.211 1.00 40.54 87 ALA A C 1
ATOM 657 O O . ALA A 1 109 ? 54.662 27.554 43.983 1.00 40.89 87 ALA A O 1
ATOM 659 N N . THR A 1 110 ? 53.825 27.061 46.010 1.00 40.89 88 THR A N 1
ATOM 660 C CA . THR A 1 110 ? 52.579 26.543 45.485 1.00 41.71 88 THR A CA 1
ATOM 661 C C . THR A 1 110 ? 51.308 27.303 45.925 1.00 42.35 88 THR A C 1
ATOM 662 O O . THR A 1 110 ? 51.171 27.718 47.083 1.00 42.58 88 THR A O 1
ATOM 666 N N . ILE A 1 111 ? 50.383 27.451 44.983 1.00 40.20 89 ILE A N 1
ATOM 667 C CA . ILE A 1 111 ? 49.118 28.129 45.206 1.00 40.33 89 ILE A CA 1
ATOM 668 C C . ILE A 1 111 ? 48.161 27.313 46.097 1.00 39.96 89 ILE A C 1
ATOM 669 O O . ILE A 1 111 ? 47.131 27.818 46.539 1.00 39.42 89 ILE A O 1
ATOM 674 N N . CYS A 1 112 ? 48.522 26.063 46.382 1.00 34.64 90 CYS A N 1
ATOM 675 C CA . CYS A 1 112 ? 47.644 25.159 47.117 1.00 34.33 90 CYS A CA 1
ATOM 676 C C . CYS A 1 112 ? 47.973 25.006 48.597 1.00 34.15 90 CYS A C 1
ATOM 677 O O . CYS A 1 112 ? 47.210 24.366 49.340 1.00 33.93 90 CYS A O 1
ATOM 680 N N . VAL A 1 113 ? 49.106 25.571 49.013 1.00 44.94 91 VAL A N 1
ATOM 681 C CA . VAL A 1 113 ? 49.570 25.462 50.399 1.00 44.57 91 VAL A CA 1
ATOM 682 C C . VAL A 1 113 ? 49.572 23.997 50.807 1.00 43.11 91 VAL A C 1
ATOM 683 O O . VAL A 1 113 ? 49.079 23.626 51.870 1.00 43.86 91 VAL A O 1
ATOM 687 N N . GLN A 1 114 ? 50.092 23.158 49.918 1.00 32.33 92 GLN A N 1
ATOM 688 C CA . GLN A 1 114 ? 50.241 21.740 50.204 1.00 29.64 92 GLN A CA 1
ATOM 689 C C . GLN A 1 114 ? 51.651 21.325 49.787 1.00 26.87 92 GLN A C 1
ATOM 690 O O . GLN A 1 114 ? 52.365 22.063 49.101 1.00 26.18 92 GLN A O 1
ATOM 696 N N . SER A 1 115 ? 52.041 20.130 50.205 1.00 25.39 93 SER A N 1
ATOM 697 C CA . SER A 1 115 ? 53.289 19.537 49.779 1.00 22.57 93 SER A CA 1
ATOM 698 C C . SER A 1 115 ? 53.396 19.545 48.254 1.00 20.45 93 SER A C 1
ATOM 699 O O . SER A 1 115 ? 52.406 19.223 47.580 1.00 18.86 93 SER A O 1
ATOM 702 N N . THR A 1 116 ? 54.604 19.831 47.735 1.00 17.07 94 THR A N 1
ATOM 703 C CA . THR A 1 116 ? 54.850 19.731 46.284 1.00 16.11 94 THR A CA 1
ATOM 704 C C . THR A 1 116 ? 55.474 18.381 45.921 1.00 15.04 94 THR A C 1
ATOM 705 O O . THR A 1 116 ? 55.913 18.175 44.793 1.00 14.63 94 THR A O 1
ATOM 709 N N . GLU A 1 117 ? 55.539 17.492 46.905 1.00 12.59 95 GLU A N 1
ATOM 710 C CA . GLU A 1 117 ? 56.053 16.133 46.666 1.00 12.57 95 GLU A CA 1
ATOM 711 C C . GLU A 1 117 ? 55.135 15.304 45.764 1.00 11.59 95 GLU A C 1
ATOM 712 O O . GLU A 1 117 ? 53.892 15.331 45.876 1.00 12.93 95 GLU A O 1
ATOM 718 N N . TRP A 1 118 ? 55.737 14.552 44.859 1.00 11.66 96 TRP A N 1
ATOM 719 C CA . TRP A 1 118 ? 54.984 13.745 43.917 1.00 10.70 96 TRP A CA 1
ATOM 720 C C . TRP A 1 118 ? 54.541 12.441 44.594 1.00 11.67 96 TRP A C 1
ATOM 721 O O . TRP A 1 118 ? 55.285 11.883 45.380 1.00 11.98 96 TRP A O 1
ATOM 732 N N . HIS A 1 119 ? 53.362 11.943 44.237 1.00 12.58 97 HIS A N 1
ATOM 733 C CA . HIS A 1 119 ? 53.011 10.556 44.554 1.00 14.15 97 HIS A CA 1
ATOM 734 C C . HIS A 1 119 ? 52.004 10.013 43.533 1.00 15.56 97 HIS A C 1
ATOM 735 O O . HIS A 1 119 ? 51.492 10.752 42.710 1.00 14.43 97 HIS A O 1
ATOM 742 N N . VAL A 1 120 ? 51.773 8.705 43.580 1.00 17.84 98 VAL A N 1
ATOM 743 C CA . VAL A 1 120 ? 50.810 8.051 42.717 1.00 20.55 98 VAL A CA 1
ATOM 744 C C . VAL A 1 120 ? 49.842 7.301 43.641 1.00 22.68 98 VAL A C 1
ATOM 745 O O . VAL A 1 120 ? 50.270 6.726 44.635 1.00 25.51 98 VAL A O 1
ATOM 749 N N . GLY A 1 121 ? 48.559 7.299 43.338 1.00 27.39 99 GLY A N 1
ATOM 750 C CA . GLY A 1 121 ? 47.602 6.573 44.191 1.00 29.36 99 GLY A CA 1
ATOM 751 C C . GLY A 1 121 ? 47.721 5.061 44.132 1.00 30.79 99 GLY A C 1
ATOM 752 O O . GLY A 1 121 ? 48.459 4.505 43.293 1.00 31.26 99 GLY A O 1
ATOM 753 N N . ARG A 1 129 ? 47.598 5.826 38.050 1.00 37.22 107 ARG A N 1
ATOM 754 C CA . ARG A 1 129 ? 47.496 6.610 36.826 1.00 35.19 107 ARG A CA 1
ATOM 755 C C . ARG A 1 129 ? 48.323 7.868 36.980 1.00 33.34 107 ARG A C 1
ATOM 756 O O . ARG A 1 129 ? 49.547 7.766 36.903 1.00 32.11 107 ARG A O 1
ATOM 764 N N . ARG A 1 130 ? 47.682 9.018 37.274 1.00 23.04 108 ARG A N 1
ATOM 765 C CA . ARG A 1 130 ? 48.360 10.325 37.255 1.00 20.17 108 ARG A CA 1
ATOM 766 C C . ARG A 1 130 ? 49.257 10.596 38.459 1.00 17.95 108 ARG A C 1
ATOM 767 O O . ARG A 1 130 ? 49.042 10.076 39.579 1.00 16.55 108 ARG A O 1
ATOM 775 N N . VAL A 1 131 ? 50.276 11.429 38.228 1.00 16.63 109 VAL A N 1
ATOM 776 C CA . VAL A 1 131 ? 51.176 11.805 39.326 1.00 15.17 109 VAL A CA 1
ATOM 777 C C . VAL A 1 131 ? 50.610 13.077 39.956 1.00 14.85 109 VAL A C 1
ATOM 778 O O . VAL A 1 131 ? 50.366 14.059 39.257 1.00 15.52 109 VAL A O 1
ATOM 782 N N . VAL A 1 132 ? 50.399 13.040 41.273 1.00 13.97 110 VAL A N 1
ATOM 783 C CA . VAL A 1 132 ? 49.736 14.128 41.987 1.00 16.33 110 VAL A CA 1
ATOM 784 C C . VAL A 1 132 ? 50.636 14.660 43.084 1.00 16.82 110 VAL A C 1
ATOM 785 O O . VAL A 1 132 ? 51.535 13.947 43.551 1.00 16.88 110 VAL A O 1
ATOM 789 N N . THR A 1 133 ? 50.377 15.884 43.545 1.00 16.64 111 THR A N 1
ATOM 790 C CA . THR A 1 133 ? 51.106 16.419 44.684 1.00 17.53 111 THR A CA 1
ATOM 791 C C . THR A 1 133 ? 50.195 16.482 45.916 1.00 19.04 111 THR A C 1
ATOM 792 O O . THR A 1 133 ? 49.094 15.922 45.897 1.00 18.08 111 THR A O 1
ATOM 796 N N . GLY A 1 134 ? 50.642 17.134 46.987 1.00 19.85 112 GLY A N 1
ATOM 797 C CA . GLY A 1 134 ? 49.774 17.304 48.145 1.00 22.43 112 GLY A CA 1
ATOM 798 C C . GLY A 1 134 ? 49.725 16.085 49.029 1.00 24.40 112 GLY A C 1
ATOM 799 O O . GLY A 1 134 ? 50.535 15.168 48.880 1.00 24.31 112 GLY A O 1
ATOM 800 N N . PRO A 1 135 ? 48.774 16.061 49.969 1.00 25.63 113 PRO A N 1
ATOM 801 C CA . PRO A 1 135 ? 48.756 15.006 51.014 1.00 27.22 113 PRO A CA 1
ATOM 802 C C . PRO A 1 135 ? 48.404 13.627 50.464 1.00 28.15 113 PRO A C 1
ATOM 803 O O . PRO A 1 135 ? 47.701 13.537 49.473 1.00 28.20 113 PRO A O 1
ATOM 807 N N . LEU A 1 136 ? 48.895 12.564 51.102 1.00 39.65 114 LEU A N 1
ATOM 808 C CA . LEU A 1 136 ? 48.473 11.197 50.740 1.00 42.08 114 LEU A CA 1
ATOM 809 C C . LEU A 1 136 ? 47.029 10.951 51.162 1.00 42.80 114 LEU A C 1
ATOM 810 O O . LEU A 1 136 ? 46.642 11.300 52.289 1.00 44.38 114 LEU A O 1
ATOM 815 N N . GLY A 1 143 ? 51.787 1.839 51.419 1.00 28.91 121 GLY A N 1
ATOM 816 C CA . GLY A 1 143 ? 52.980 2.648 51.531 1.00 26.24 121 GLY A CA 1
ATOM 817 C C . GLY A 1 143 ? 53.620 2.924 50.180 1.00 25.36 121 GLY A C 1
ATOM 818 O O . GLY A 1 143 ? 53.069 2.608 49.128 1.00 26.00 121 GLY A O 1
ATOM 819 N N . ARG A 1 144 ? 54.791 3.525 50.201 1.00 19.53 122 ARG A N 1
ATOM 820 C CA . ARG A 1 144 ? 55.537 3.775 48.956 1.00 17.03 122 ARG A CA 1
ATOM 821 C C . ARG A 1 144 ? 54.856 4.611 47.845 1.00 15.64 122 ARG A C 1
ATOM 822 O O . ARG A 1 144 ? 55.330 4.587 46.732 1.00 13.71 122 ARG A O 1
ATOM 830 N N . GLU A 1 145 ? 53.776 5.340 48.136 1.00 14.28 123 GLU A N 1
ATOM 831 C CA . GLU A 1 145 ? 53.076 6.073 47.065 1.00 13.47 123 GLU A CA 1
ATOM 832 C C . GLU A 1 145 ? 53.994 7.134 46.434 1.00 11.40 123 GLU A C 1
ATOM 833 O O . GLU A 1 145 ? 53.836 7.489 45.253 1.00 10.88 123 GLU A O 1
ATOM 839 N N . ASN A 1 146 ? 54.957 7.589 47.227 1.00 11.28 124 ASN A N 1
ATOM 840 C CA . ASN A 1 146 ? 55.891 8.639 46.817 1.00 11.55 124 ASN A CA 1
ATOM 841 C C . ASN A 1 146 ? 57.266 8.122 46.372 1.00 10.98 124 ASN A C 1
ATOM 842 O O . ASN A 1 146 ? 58.239 8.880 46.250 1.00 11.86 124 ASN A O 1
ATOM 847 N N . ALA A 1 147 ? 57.352 6.820 46.121 1.00 12.40 125 ALA A N 1
A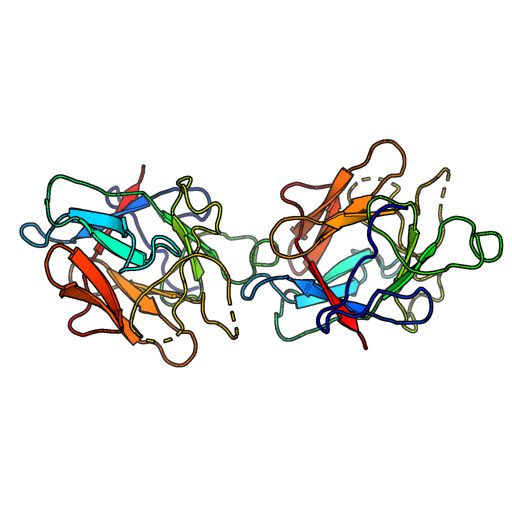TOM 848 C CA . ALA A 1 147 ? 58.657 6.246 45.703 1.00 12.28 125 ALA A CA 1
ATOM 849 C C . ALA A 1 147 ? 58.776 6.223 44.193 1.00 11.40 125 ALA A C 1
ATOM 850 O O . ALA A 1 147 ? 57.898 5.696 43.494 1.00 11.50 125 ALA A O 1
ATOM 852 N N . PHE A 1 148 ? 59.869 6.793 43.689 1.00 11.23 126 PHE A N 1
ATOM 853 C CA . PHE A 1 148 ? 60.176 6.814 42.263 1.00 9.37 126 PHE A CA 1
ATOM 854 C C . PHE A 1 148 ? 61.628 6.352 42.032 1.00 10.18 126 PHE A C 1
ATOM 855 O O . PHE A 1 148 ? 62.437 6.203 42.971 1.00 9.44 126 PHE A O 1
ATOM 863 N N . ARG A 1 149 ? 61.984 6.113 40.776 1.00 10.63 127 ARG A N 1
ATOM 864 C CA . ARG A 1 149 ? 63.374 5.852 40.452 1.00 10.30 127 ARG A CA 1
ATOM 865 C C . ARG A 1 149 ? 63.611 6.526 39.125 1.00 10.93 127 ARG A C 1
ATOM 866 O O . ARG A 1 149 ? 62.667 6.791 38.390 1.00 10.89 127 ARG A O 1
ATOM 874 N N . VAL A 1 150 ? 64.893 6.753 38.823 1.00 10.93 128 VAL A N 1
ATOM 875 C CA . VAL A 1 150 ? 65.315 7.215 37.528 1.00 12.02 128 VAL A CA 1
ATOM 876 C C . VAL A 1 150 ? 66.112 6.076 36.899 1.00 13.07 128 VAL A C 1
ATOM 877 O O . VAL A 1 150 ? 66.932 5.403 37.595 1.00 14.56 128 VAL A O 1
ATOM 881 N N . GLU A 1 151 ? 65.881 5.836 35.612 1.00 11.76 129 GLU A N 1
ATOM 882 C CA . GLU A 1 151 ? 66.573 4.772 34.893 1.00 13.14 129 GLU A CA 1
ATOM 883 C C . GLU A 1 151 ? 67.132 5.359 33.619 1.00 13.74 129 GLU A C 1
ATOM 884 O O . GLU A 1 151 ? 66.474 6.176 32.967 1.00 11.58 129 GLU A O 1
ATOM 890 N N . LYS A 1 152 ? 68.357 4.977 33.267 1.00 14.79 130 LYS A N 1
ATOM 891 C CA . LYS A 1 152 ? 68.908 5.380 3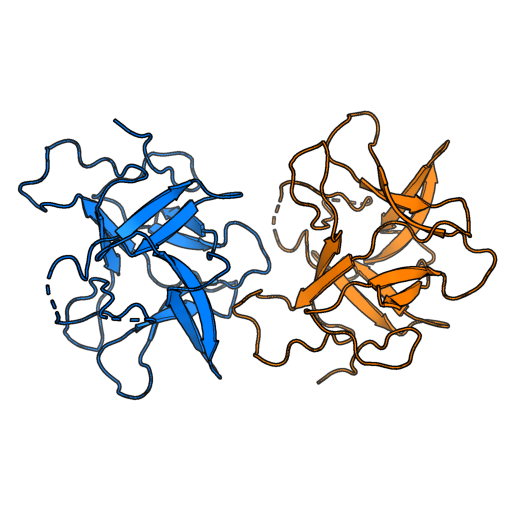1.977 1.00 16.79 130 LYS A CA 1
ATOM 892 C C . LYS A 1 152 ? 68.012 4.778 30.898 1.00 17.33 130 LYS A C 1
ATOM 893 O O . LYS A 1 152 ? 67.631 3.595 30.970 1.00 17.80 130 LYS A O 1
ATOM 899 N N . TYR A 1 153 ? 67.665 5.574 29.896 1.00 16.49 131 TYR A N 1
ATOM 900 C CA . TYR A 1 153 ? 66.799 5.076 28.842 1.00 18.02 131 TYR A CA 1
ATOM 901 C C . TYR A 1 153 ? 66.873 5.945 27.598 1.00 19.24 131 TYR A C 1
ATOM 902 O O . TYR A 1 153 ? 66.753 7.164 27.689 1.00 18.50 131 TYR A O 1
ATOM 911 N N . GLY A 1 154 ? 67.078 5.315 26.431 1.00 24.99 132 GLY A N 1
ATOM 912 C CA . GLY A 1 154 ? 67.157 6.070 25.176 1.00 26.21 132 GLY A CA 1
ATOM 913 C C . GLY A 1 154 ? 68.235 7.140 25.204 1.00 26.40 132 GLY A C 1
ATOM 914 O O . GLY A 1 154 ? 69.369 6.904 25.621 1.00 28.17 132 GLY A O 1
ATOM 915 N N . GLY A 1 155 ? 67.899 8.340 24.777 1.00 27.26 133 GLY A N 1
ATOM 916 C CA . GLY A 1 155 ? 68.899 9.413 24.817 1.00 26.99 133 GLY A CA 1
ATOM 917 C C . GLY A 1 155 ? 69.014 10.162 26.138 1.00 25.92 133 GLY A C 1
ATOM 918 O O . GLY A 1 155 ? 69.652 11.219 26.212 1.00 26.78 133 GLY A O 1
ATOM 919 N N . GLY A 1 156 ? 68.383 9.635 27.184 1.00 20.98 134 GLY A N 1
ATOM 920 C CA . GLY A 1 156 ? 68.387 10.302 28.481 1.00 18.09 134 GLY A CA 1
ATOM 921 C C . GLY A 1 156 ? 68.022 9.328 29.587 1.00 16.30 134 GLY A C 1
ATOM 922 O O . GLY A 1 156 ? 68.667 8.277 29.743 1.00 15.57 134 GLY A O 1
ATOM 923 N N . TYR A 1 157 ? 66.964 9.674 30.323 1.00 12.32 135 TYR A N 1
ATOM 924 C CA . TYR A 1 157 ? 66.436 8.908 31.420 1.00 11.79 135 TYR A CA 1
ATOM 925 C C . TYR A 1 157 ? 64.928 8.774 31.281 1.00 12.09 135 TYR A C 1
ATOM 926 O O . TYR A 1 157 ? 64.291 9.601 30.631 1.00 12.44 135 TYR A O 1
ATOM 935 N N . LYS A 1 158 ? 64.371 7.764 31.931 1.00 12.39 136 LYS A N 1
ATOM 936 C CA . LYS A 1 158 ? 62.938 7.738 32.184 1.00 12.82 136 LYS A CA 1
ATOM 937 C C . LYS A 1 158 ? 62.720 7.811 33.695 1.00 12.65 136 LYS A C 1
ATOM 938 O O . LYS A 1 158 ? 63.604 7.462 34.462 1.00 13.28 136 LYS A O 1
ATOM 944 N N . LEU A 1 159 ? 61.572 8.336 34.093 1.00 10.26 137 LEU A N 1
ATOM 945 C CA . LEU A 1 159 ? 61.149 8.322 35.497 1.00 10.67 137 LEU A CA 1
ATOM 946 C C . LEU A 1 159 ? 60.200 7.152 35.677 1.00 12.07 137 LEU A C 1
ATOM 947 O O . LEU A 1 159 ? 59.427 6.843 34.763 1.00 10.85 137 LEU A O 1
ATOM 952 N N . VAL A 1 160 ? 60.231 6.543 36.858 1.00 12.02 138 VAL A N 1
ATOM 953 C CA . VAL A 1 160 ? 59.424 5.384 37.094 1.00 12.09 138 VAL A CA 1
ATOM 954 C C . VAL A 1 160 ? 58.757 5.520 38.450 1.00 11.92 138 VAL A C 1
ATOM 955 O O . VAL A 1 160 ? 59.385 5.973 39.406 1.00 10.68 138 VAL A O 1
ATOM 959 N N . SER A 1 161 ? 57.493 5.158 38.535 1.00 10.50 139 SER A N 1
ATOM 960 C CA . SER A 1 161 ? 56.804 5.060 39.835 1.00 12.10 139 SER A CA 1
ATOM 961 C C . SER A 1 161 ? 57.044 3.674 40.374 1.00 14.19 139 SER A C 1
ATOM 962 O O . SER A 1 161 ? 56.797 2.730 39.626 1.00 14.98 139 SER A O 1
ATOM 965 N N . CYS A 1 162 ? 57.543 3.521 41.615 1.00 12.96 140 CYS A N 1
ATOM 966 C CA . CYS A 1 162 ? 57.815 2.150 42.137 1.00 16.28 140 CYS A CA 1
ATOM 967 C C . CYS A 1 162 ? 57.061 1.865 43.447 1.00 16.25 140 CYS A C 1
ATOM 968 O O . CYS A 1 162 ? 57.637 1.401 44.413 1.00 15.74 140 CYS A O 1
ATOM 971 N N . ARG A 1 163 ? 55.771 2.183 43.461 1.00 18.45 141 ARG A N 1
ATOM 972 C CA . ARG A 1 163 ? 54.911 1.958 44.611 1.00 20.95 141 ARG A CA 1
ATOM 973 C C . ARG A 1 163 ? 54.899 0.459 44.926 1.00 20.83 141 ARG A C 1
ATOM 974 O O . ARG A 1 163 ? 55.210 0.067 46.039 1.00 20.52 141 ARG A O 1
ATOM 982 N N . ASP A 1 164 ? 54.578 -0.362 43.936 1.00 20.24 142 ASP A N 1
ATOM 983 C CA . ASP A 1 164 ? 54.737 -1.811 44.075 1.00 22.39 142 ASP A CA 1
ATOM 984 C C . ASP A 1 164 ? 55.788 -2.250 43.057 1.00 20.79 142 ASP A C 1
ATOM 985 O O . ASP A 1 164 ? 56.978 -2.185 43.345 1.00 21.48 142 ASP A O 1
ATOM 990 N N . SER A 1 165 ? 55.386 -2.640 41.853 1.00 23.15 143 SER A N 1
ATOM 991 C CA . SER A 1 165 ? 56.385 -2.871 40.813 1.00 22.34 143 SER A CA 1
ATOM 992 C C . SER A 1 165 ? 56.686 -1.533 40.117 1.00 20.84 143 SER A C 1
ATOM 993 O O . SER A 1 165 ? 55.911 -0.562 40.239 1.00 20.38 143 SER A O 1
ATOM 996 N N . CYS A 1 166 ? 57.806 -1.473 39.423 1.00 17.17 144 CYS A N 1
ATOM 997 C CA . CYS A 1 166 ? 58.194 -0.259 38.699 1.00 18.29 144 CYS A CA 1
ATOM 998 C C . CYS A 1 166 ? 57.353 -0.060 37.463 1.00 17.32 144 CYS A C 1
ATOM 999 O O . CYS A 1 166 ? 57.263 -0.945 36.604 1.00 17.20 144 CYS A O 1
ATOM 1002 N N . GLN A 1 167 ? 56.738 1.107 37.364 1.00 14.74 145 GLN A N 1
ATOM 1003 C CA . GLN A 1 167 ? 55.920 1.414 36.199 1.00 14.83 145 GLN A CA 1
ATOM 1004 C C . GLN A 1 167 ? 56.482 2.693 35.555 1.00 13.50 145 GLN A C 1
ATOM 1005 O O . GLN A 1 167 ? 56.590 3.701 36.241 1.00 12.12 145 GLN A O 1
ATOM 1011 N N . ASP A 1 168 ? 56.758 2.665 34.256 1.00 12.29 146 ASP A N 1
ATOM 1012 C CA . ASP A 1 168 ? 57.311 3.852 33.575 1.00 13.90 146 ASP A CA 1
ATOM 1013 C C . ASP A 1 168 ? 56.279 4.940 33.567 1.00 12.48 146 ASP A C 1
ATOM 1014 O O . ASP A 1 168 ? 55.061 4.650 33.425 1.00 13.05 146 ASP A O 1
ATOM 1019 N N . LEU A 1 169 ? 56.751 6.179 33.701 1.00 14.15 147 LEU A N 1
ATOM 1020 C CA . LEU A 1 169 ? 55.902 7.360 33.565 1.00 13.53 147 LEU A CA 1
ATOM 1021 C C . LEU A 1 169 ? 55.985 7.930 32.163 1.00 13.96 147 LEU A C 1
ATOM 1022 O O . LEU A 1 169 ? 57.080 8.116 31.611 1.00 14.45 147 LEU A O 1
ATOM 1027 N N . GLY A 1 170 ? 54.819 8.203 31.593 1.00 13.68 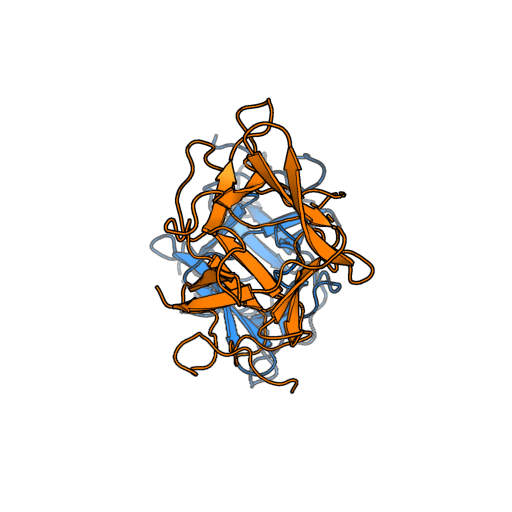148 GLY A N 1
ATOM 1028 C CA . GLY A 1 170 ? 54.721 8.751 30.240 1.00 13.03 148 GLY A CA 1
ATOM 1029 C C . GLY A 1 170 ? 53.729 9.909 30.292 1.00 13.41 148 GLY A C 1
ATOM 1030 O O . GLY A 1 170 ? 53.116 10.151 31.285 1.00 14.41 148 GLY A O 1
ATOM 1031 N N . VAL A 1 171 ? 53.538 10.575 29.172 1.00 11.19 149 VAL A N 1
ATOM 1032 C CA . VAL A 1 171 ? 52.647 11.730 29.104 1.00 12.59 149 VAL A CA 1
ATOM 1033 C C . VAL A 1 171 ? 51.451 11.387 28.243 1.00 13.13 149 VAL A C 1
ATOM 1034 O O . VAL A 1 171 ? 51.600 10.651 27.247 1.00 14.59 149 VAL A O 1
ATOM 1038 N N . SER A 1 172 ? 50.294 11.901 28.658 1.00 13.34 150 SER A N 1
ATOM 1039 C CA . SER A 1 172 ? 48.986 11.689 27.994 1.00 15.38 150 SER A CA 1
ATOM 1040 C C . SER A 1 172 ? 48.311 13.029 27.828 1.00 14.03 150 SER A C 1
ATOM 1041 O O . SER A 1 172 ? 48.014 13.699 28.803 1.00 14.06 150 SER A O 1
ATOM 1044 N N . ARG A 1 173 ? 48.066 13.414 26.589 1.00 16.73 151 ARG A N 1
ATOM 1045 C CA . ARG A 1 173 ? 47.347 14.635 26.302 1.00 16.12 151 ARG A CA 1
ATOM 1046 C C . ARG A 1 173 ? 45.882 14.430 26.679 1.00 18.50 151 ARG A C 1
ATOM 1047 O O . ARG A 1 173 ? 45.293 13.410 26.332 1.00 18.86 151 ARG A O 1
ATOM 1055 N N . ASP A 1 174 ? 45.310 15.419 27.357 1.00 19.59 152 ASP A N 1
ATOM 1056 C CA . ASP A 1 174 ? 43.957 15.317 27.924 1.00 22.04 152 ASP A CA 1
ATOM 1057 C 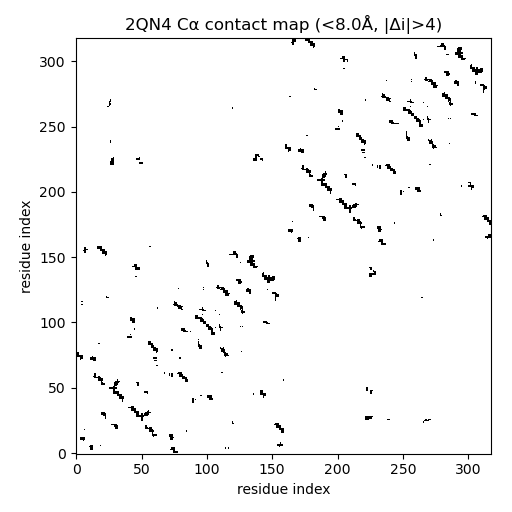C . ASP A 1 174 ? 43.346 16.711 27.767 1.00 21.53 152 ASP A C 1
ATOM 1058 O O . ASP A 1 174 ? 43.429 17.547 28.673 1.00 22.50 152 ASP A O 1
ATOM 1063 N N . GLY A 1 175 ? 42.793 16.971 26.583 1.00 22.49 153 GLY A N 1
ATOM 1064 C CA . GLY A 1 175 ? 42.258 18.284 26.259 1.00 22.70 153 GLY A CA 1
ATOM 1065 C C . GLY A 1 175 ? 43.366 19.315 26.187 1.00 23.29 153 GLY A C 1
ATOM 1066 O O . GLY A 1 175 ? 44.277 19.205 25.358 1.00 22.82 153 GLY A O 1
ATOM 1067 N N . ALA A 1 176 ? 43.295 20.313 27.062 1.00 21.81 154 ALA A N 1
ATOM 1068 C CA . ALA A 1 176 ? 44.226 21.450 27.015 1.00 22.15 154 ALA A CA 1
ATOM 1069 C C . ALA A 1 176 ? 45.576 21.126 27.673 1.00 22.23 154 ALA A C 1
ATOM 1070 O O . ALA A 1 176 ? 46.556 21.873 27.539 1.00 22.96 154 ALA A O 1
ATOM 1072 N N . ARG A 1 177 ? 45.611 19.988 28.352 1.00 22.86 155 ARG A N 1
ATOM 1073 C CA . ARG A 1 177 ? 46.694 19.681 29.251 1.00 22.53 155 ARG A CA 1
ATOM 1074 C C . ARG A 1 177 ? 47.333 18.365 28.840 1.00 20.65 155 ARG A C 1
ATOM 1075 O O . ARG A 1 177 ? 46.701 17.553 28.149 1.00 20.60 155 ARG A O 1
ATOM 1083 N N . ALA A 1 178 ? 48.584 18.157 29.255 1.00 17.52 156 ALA A N 1
ATOM 1084 C CA . ALA A 1 178 ? 49.270 16.882 29.048 1.00 16.25 156 ALA A CA 1
ATOM 1085 C C . ALA A 1 178 ? 49.734 16.408 30.434 1.00 16.94 156 ALA A C 1
ATOM 1086 O O . ALA A 1 178 ? 50.395 17.167 31.142 1.00 16.73 156 ALA A O 1
ATOM 1088 N N . TRP A 1 179 ? 49.347 15.197 30.853 1.00 12.07 157 TRP A N 1
ATOM 1089 C CA . TRP A 1 179 ? 49.581 14.782 32.247 1.00 11.32 157 TRP A CA 1
ATOM 1090 C C . TRP A 1 179 ? 50.577 13.682 32.319 1.00 10.89 157 TRP A C 1
ATOM 1091 O O . TRP A 1 179 ? 50.577 12.783 31.475 1.00 9.95 157 TRP A O 1
ATOM 1102 N N . LEU A 1 180 ? 51.419 13.734 33.343 1.00 11.76 158 LEU A N 1
ATOM 1103 C CA . LEU A 1 180 ? 52.388 12.660 33.617 1.00 12.75 158 LEU A CA 1
ATOM 1104 C C . LEU A 1 180 ? 51.707 11.553 34.434 1.00 12.52 158 LEU A C 1
ATOM 1105 O O . LEU A 1 180 ? 51.022 11.809 35.428 1.00 14.14 158 LEU A O 1
ATOM 1110 N N . GLY A 1 181 ? 51.831 10.332 33.962 1.00 12.53 159 GLY A N 1
ATOM 1111 C CA . GLY A 1 181 ? 51.185 9.202 34.619 1.00 14.31 159 GLY A CA 1
ATOM 1112 C C . GLY A 1 181 ? 51.867 7.905 34.251 1.00 17.50 159 GLY A C 1
ATOM 1113 O O . GLY A 1 181 ? 52.716 7.885 33.385 1.00 15.38 159 GLY A O 1
ATOM 1114 N N . ALA A 1 182 ? 51.460 6.817 34.899 1.00 24.52 160 ALA A N 1
ATOM 1115 C CA . ALA A 1 182 ? 51.862 5.466 34.474 1.00 28.83 160 ALA A CA 1
ATOM 1116 C C . ALA A 1 182 ? 51.331 5.132 33.078 1.00 31.22 160 ALA A C 1
ATOM 1117 O O . ALA A 1 182 ? 50.124 4.949 32.894 1.00 32.48 160 ALA A O 1
ATOM 1119 N N . SER A 1 183 ? 52.219 5.055 32.088 1.00 36.29 161 SER A N 1
ATOM 1120 C CA . SER A 1 183 ? 51.801 4.821 30.697 1.00 38.62 161 SER A CA 1
ATOM 1121 C C . SER A 1 183 ? 52.963 4.555 29.728 1.00 39.40 161 SER A C 1
ATOM 1122 O O . SER A 1 183 ? 54.130 4.855 30.008 1.00 39.96 161 SER A O 1
ATOM 1125 N N . GLN A 1 184 ? 52.625 3.969 28.586 1.00 48.66 162 GLN A N 1
ATOM 1126 C CA . GLN A 1 184 ? 53.589 3.691 27.527 1.00 48.47 162 GLN A CA 1
ATOM 1127 C C . GLN A 1 184 ? 53.287 4.614 26.357 1.00 46.66 162 GLN A C 1
ATOM 1128 O O . GLN A 1 184 ? 52.126 4.903 26.084 1.00 48.72 162 GLN A O 1
ATOM 1134 N N . PRO A 1 185 ? 54.329 5.114 25.676 1.00 30.80 163 PRO A N 1
ATOM 1135 C CA . PRO A 1 185 ? 55.740 4.885 25.962 1.00 27.84 163 PRO A CA 1
ATOM 1136 C C . PRO A 1 185 ? 56.270 5.833 27.072 1.00 24.41 163 PRO A C 1
ATOM 1137 O O . PRO A 1 185 ? 55.624 6.870 27.374 1.00 23.57 163 PRO A O 1
ATOM 1141 N N . PRO A 1 186 ? 57.434 5.493 27.671 1.00 19.83 164 PRO A N 1
ATOM 1142 C CA . PRO A 1 186 ? 57.966 6.390 28.714 1.00 17.26 164 PRO A CA 1
ATOM 1143 C C . PRO A 1 186 ? 58.348 7.722 28.127 1.00 15.86 164 PRO A C 1
ATOM 1144 O O . PRO A 1 186 ? 58.735 7.798 26.971 1.00 14.73 164 PRO A O 1
ATOM 1148 N N . HIS A 1 187 ? 58.245 8.765 28.939 1.00 14.82 165 HIS A N 1
ATOM 1149 C CA . HIS A 1 187 ? 58.637 10.129 28.510 1.00 13.87 165 HIS A CA 1
ATOM 1150 C C . HIS A 1 187 ? 60.137 10.258 28.797 1.00 13.59 165 HIS A C 1
ATOM 1151 O O . HIS A 1 187 ? 60.531 10.202 29.962 1.00 13.53 165 HIS A O 1
ATOM 1158 N N . VAL A 1 188 ? 60.965 10.368 27.746 1.00 12.88 166 VAL A N 1
ATOM 1159 C CA . VAL A 1 188 ? 62.439 10.429 27.916 1.00 12.46 166 VAL A CA 1
ATOM 1160 C C . VAL A 1 188 ? 62.892 11.843 28.232 1.00 12.21 166 VAL A C 1
ATOM 1161 O O . VAL A 1 188 ? 62.528 12.795 27.522 1.00 11.63 166 VAL A O 1
ATOM 1165 N N . VAL A 1 189 ? 63.661 11.981 29.313 1.00 10.62 167 VAL A N 1
ATOM 1166 C CA . VAL A 1 189 ? 64.019 13.303 29.855 1.00 10.48 167 VAL A CA 1
ATOM 1167 C C . VAL A 1 189 ? 65.520 13.479 30.166 1.00 11.03 167 VAL A C 1
ATOM 1168 O O . VAL A 1 189 ? 66.245 12.506 30.300 1.00 12.08 167 VAL A O 1
ATOM 1172 N N . VAL A 1 190 ? 65.960 14.729 30.262 1.00 11.13 168 VAL A N 1
ATOM 1173 C CA . VAL A 1 190 ? 67.289 15.075 30.789 1.00 11.59 168 VAL A CA 1
ATOM 1174 C C . VAL A 1 190 ? 67.057 16.119 31.877 1.00 12.18 168 VAL A C 1
ATOM 1175 O O . VAL A 1 190 ? 65.963 16.678 31.970 1.00 12.17 168 VAL A O 1
ATOM 1179 N N . PHE A 1 191 ? 68.072 16.355 32.706 1.00 12.31 169 PHE A N 1
ATOM 1180 C CA . PHE A 1 191 ? 67.914 17.201 33.891 1.00 11.59 169 PHE A CA 1
ATOM 1181 C C . PHE A 1 191 ? 68.836 18.383 33.722 1.00 12.96 169 PHE A C 1
ATOM 1182 O O . PHE A 1 191 ? 70.046 18.206 33.696 1.00 14.01 169 PHE A O 1
ATOM 1190 N N . LYS A 1 192 ? 68.251 19.554 33.535 1.00 10.68 170 LYS A N 1
ATOM 1191 C CA . LYS A 1 192 ? 69.015 20.782 33.349 1.00 13.28 170 LYS A CA 1
ATOM 1192 C C . LYS A 1 192 ? 69.101 21.517 34.698 1.00 12.51 170 LYS A C 1
ATOM 1193 O O . LYS A 1 192 ? 68.109 21.986 35.240 1.00 11.75 170 LYS A O 1
ATOM 1199 N N . LYS A 1 193 ? 70.310 21.640 35.241 1.00 14.03 171 LYS A N 1
ATOM 1200 C CA . LYS A 1 193 ? 70.441 22.228 36.583 1.00 14.53 171 LYS A CA 1
ATOM 1201 C C . LYS A 1 193 ? 70.039 23.688 36.532 1.00 16.18 171 LYS A C 1
ATOM 1202 O O . LYS A 1 193 ? 70.465 24.423 35.629 1.00 16.34 171 LYS A O 1
ATOM 1208 N N . ALA A 1 194 ? 69.184 24.086 37.468 1.00 18.77 172 ALA A N 1
ATOM 1209 C CA . ALA A 1 194 ? 68.676 25.455 37.594 1.00 21.54 172 ALA A CA 1
ATOM 1210 C C . ALA A 1 194 ? 69.749 26.294 38.276 1.00 23.31 172 ALA A C 1
ATOM 1211 O O . ALA A 1 194 ? 70.498 25.823 39.144 1.00 23.29 172 ALA A O 1
ATOM 1213 N N . ALA B 1 23 ? 41.895 24.350 10.821 1.00 42.03 1 ALA B N 1
ATOM 1214 C CA . ALA B 1 23 ? 43.236 23.687 10.667 1.00 41.54 1 ALA B CA 1
ATOM 1215 C C . ALA B 1 23 ? 43.599 23.572 9.192 1.00 41.20 1 ALA B C 1
ATOM 1216 O O . ALA B 1 23 ? 42.694 23.539 8.338 1.00 41.85 1 ALA B O 1
ATOM 1218 N N . PRO B 1 24 ? 44.921 23.494 8.871 1.00 40.15 2 PRO B N 1
ATOM 1219 C CA . PRO B 1 24 ? 45.313 23.220 7.477 1.00 38.80 2 PRO B CA 1
ATOM 1220 C C . PRO B 1 24 ? 44.770 21.875 7.021 1.00 37.07 2 PRO B C 1
ATOM 1221 O O . PRO B 1 24 ? 44.428 21.048 7.869 1.00 37.46 2 PRO B O 1
ATOM 1225 N N . PRO B 1 25 ? 44.692 21.644 5.695 1.00 29.42 3 PRO B N 1
ATOM 1226 C CA . PRO B 1 25 ? 44.218 20.354 5.205 1.00 28.53 3 PRO B CA 1
ATOM 1227 C C . PRO B 1 25 ? 45.055 19.165 5.704 1.00 26.64 3 PRO B C 1
ATOM 1228 O O . PRO B 1 25 ? 46.241 19.321 5.921 1.00 26.38 3 PRO B O 1
ATOM 1232 N N . PRO B 1 26 ? 44.438 17.986 5.867 1.00 26.79 4 PRO B N 1
ATOM 1233 C CA . PRO B 1 26 ? 45.188 16.767 6.086 1.00 25.65 4 PRO B CA 1
ATOM 1234 C C . PRO B 1 26 ? 46.027 16.381 4.861 1.00 24.05 4 PRO B C 1
ATOM 1235 O O . PRO B 1 26 ? 45.724 16.810 3.723 1.00 22.98 4 PRO B O 1
ATOM 1239 N N . VAL B 1 27 ? 47.068 15.587 5.104 1.00 23.58 5 VAL B N 1
ATOM 1240 C CA . VAL B 1 27 ? 47.791 14.946 4.018 1.00 21.92 5 VAL B CA 1
ATOM 1241 C C . VAL B 1 27 ? 47.003 13.669 3.753 1.00 21.85 5 VAL B C 1
ATOM 1242 O O . VAL B 1 27 ? 46.468 13.088 4.679 1.00 21.29 5 VAL B O 1
ATOM 1246 N N . TYR B 1 28 ? 46.914 13.251 2.486 1.00 24.71 6 TYR B N 1
ATOM 1247 C CA . TYR B 1 28 ? 46.189 12.045 2.075 1.00 25.46 6 TYR B CA 1
ATOM 1248 C C . TYR B 1 28 ? 47.111 11.028 1.470 1.00 25.59 6 TYR B C 1
ATOM 1249 O O . TYR B 1 28 ? 48.058 11.399 0.771 1.00 25.57 6 TYR B O 1
ATOM 1258 N N . ASP B 1 29 ? 46.827 9.758 1.715 1.00 22.38 7 ASP B N 1
ATOM 1259 C CA . ASP B 1 29 ? 47.606 8.659 1.163 1.00 23.01 7 ASP B CA 1
ATOM 1260 C C . ASP B 1 29 ? 47.154 8.264 -0.266 1.00 23.16 7 ASP B C 1
ATOM 1261 O O . ASP B 1 29 ? 46.231 8.877 -0.796 1.00 23.69 7 ASP B O 1
ATOM 1266 N N . THR B 1 30 ? 47.828 7.299 -0.888 1.00 25.94 8 THR B N 1
ATOM 1267 C CA . THR B 1 30 ? 47.525 6.942 -2.296 1.00 27.68 8 THR B CA 1
ATOM 1268 C C . THR B 1 30 ? 46.085 6.416 -2.468 1.00 29.54 8 THR B C 1
ATOM 1269 O O . THR B 1 30 ? 45.544 6.439 -3.581 1.00 30.00 8 THR B O 1
ATOM 1273 N N . GLU B 1 31 ? 45.486 5.949 -1.371 1.00 35.59 9 GLU B N 1
ATOM 1274 C CA . GLU B 1 31 ? 44.136 5.365 -1.365 1.00 37.74 9 GLU B CA 1
ATOM 1275 C C . GLU B 1 31 ? 43.095 6.410 -0.975 1.00 37.77 9 GLU B C 1
ATOM 1276 O O . GLU B 1 31 ? 41.918 6.082 -0.776 1.00 38.36 9 GLU B O 1
ATOM 1282 N N . GLY B 1 32 ? 43.537 7.667 -0.859 1.00 31.19 10 GLY B N 1
ATOM 1283 C CA . GLY B 1 32 ? 42.685 8.807 -0.487 1.00 31.23 10 GLY B CA 1
ATOM 1284 C C . GLY B 1 32 ? 42.314 8.989 0.990 1.00 31.21 10 GLY B C 1
ATOM 1285 O O . GLY B 1 32 ? 41.431 9.793 1.299 1.00 32.22 10 GLY B O 1
ATOM 1286 N N . HIS B 1 33 ? 42.978 8.261 1.896 1.00 27.52 11 HIS B N 1
ATOM 1287 C CA . HIS B 1 33 ? 42.681 8.339 3.335 1.00 27.20 11 HIS B CA 1
ATOM 1288 C C . HIS B 1 33 ? 43.649 9.295 4.025 1.00 27.36 11 HIS B C 1
ATOM 1289 O O . HIS B 1 33 ? 44.825 9.329 3.684 1.00 25.99 11 HIS B O 1
ATOM 1296 N N . GLU B 1 34 ? 43.156 10.059 5.000 1.00 30.20 12 GLU B N 1
ATOM 1297 C CA . GLU B 1 34 ? 44.012 10.922 5.804 1.00 30.14 12 GLU B CA 1
ATOM 1298 C C . GLU B 1 34 ? 45.189 10.156 6.397 1.00 28.09 12 GLU B C 1
ATOM 1299 O O . GLU B 1 34 ? 45.058 8.997 6.847 1.00 27.42 12 GLU B O 1
ATOM 1305 N N . LEU B 1 35 ? 46.362 10.795 6.364 1.00 26.11 13 LEU B N 1
ATOM 1306 C CA . LEU B 1 35 ? 47.532 10.286 7.078 1.00 25.10 13 LEU B CA 1
ATOM 1307 C C . LEU B 1 35 ? 47.294 10.429 8.562 1.00 24.80 13 LEU B C 1
ATOM 1308 O O . LEU B 1 35 ? 46.749 11.448 9.009 1.00 25.05 13 LEU B O 1
ATOM 1313 N N . SER B 1 36 ? 47.673 9.404 9.309 1.00 27.55 14 SER B N 1
ATOM 1314 C CA . SER B 1 36 ? 47.657 9.486 10.764 1.00 28.22 14 SER B CA 1
ATOM 1315 C C . SER B 1 36 ? 49.016 9.145 11.372 1.00 28.16 14 SER B C 1
ATOM 1316 O O . SER B 1 36 ? 49.823 8.397 10.791 1.00 27.14 14 SER B O 1
ATOM 1319 N N . ALA B 1 37 ? 49.265 9.697 12.557 1.00 24.33 15 ALA B N 1
ATOM 1320 C CA . ALA B 1 37 ? 50.448 9.354 13.338 1.00 25.51 15 ALA B CA 1
ATOM 1321 C C . ALA B 1 37 ? 50.576 7.848 13.548 1.00 25.60 15 ALA B C 1
ATOM 1322 O O . ALA B 1 37 ? 51.672 7.334 13.763 1.00 26.04 15 ALA B O 1
ATOM 1324 N N . ASP B 1 38 ? 49.447 7.142 13.491 1.00 30.57 16 ASP B N 1
ATOM 1325 C CA . ASP B 1 38 ? 49.418 5.720 13.765 1.00 31.60 16 ASP B CA 1
ATOM 1326 C C . ASP B 1 38 ? 49.827 4.831 12.584 1.00 30.71 16 ASP B C 1
ATOM 1327 O O . ASP B 1 38 ? 50.152 3.667 12.783 1.00 31.39 16 ASP B O 1
ATOM 1332 N N . GLY B 1 39 ? 49.798 5.370 11.370 1.00 26.61 17 GLY B N 1
ATOM 1333 C CA . GLY B 1 39 ? 50.094 4.575 10.163 1.00 24.75 17 GLY B CA 1
ATOM 1334 C C . GLY B 1 39 ? 51.565 4.644 9.764 1.00 23.32 17 GLY B C 1
ATOM 1335 O O . GLY B 1 39 ? 52.311 5.450 10.319 1.00 21.66 17 GLY B O 1
ATOM 1336 N N . SER B 1 40 ? 51.984 3.758 8.853 1.00 23.67 18 SER B N 1
ATOM 1337 C CA . SER B 1 40 ? 53.308 3.795 8.231 1.00 23.43 18 SER B CA 1
ATOM 1338 C C . SER B 1 40 ? 53.097 3.907 6.728 1.00 22.60 18 SER B C 1
ATOM 1339 O O . SER B 1 40 ? 52.143 3.296 6.171 1.00 22.81 18 SER B O 1
ATOM 1342 N N . TYR B 1 41 ? 53.957 4.695 6.072 1.00 18.69 19 TYR B N 1
ATOM 1343 C CA . TYR B 1 41 ? 53.775 5.024 4.659 1.00 17.57 19 TYR B CA 1
ATOM 1344 C C . TYR B 1 41 ? 55.084 5.007 3.908 1.00 17.33 19 TYR B C 1
ATOM 1345 O O . TYR B 1 41 ? 56.021 5.692 4.285 1.00 15.51 19 TYR B O 1
ATOM 1354 N N . TYR B 1 42 ? 55.138 4.227 2.824 1.00 17.95 20 TYR B N 1
ATOM 1355 C CA . TYR B 1 42 ? 56.215 4.348 1.863 1.00 15.97 20 TYR B CA 1
ATOM 1356 C C . TYR B 1 42 ? 56.154 5.699 1.164 1.00 14.58 20 TYR B C 1
ATOM 1357 O O . TYR B 1 42 ? 55.092 6.211 0.891 1.00 15.33 20 TYR B O 1
ATOM 1366 N N . VAL B 1 43 ? 57.313 6.253 0.844 1.00 13.44 21 VAL B N 1
ATOM 1367 C CA . VAL B 1 43 ? 57.375 7.595 0.307 1.00 11.85 21 VAL B CA 1
ATOM 1368 C C . VAL B 1 43 ? 57.862 7.459 -1.118 1.00 12.42 21 VAL B C 1
ATOM 1369 O O . VAL B 1 43 ? 59.062 7.341 -1.363 1.00 13.07 21 VAL B O 1
ATOM 1373 N N . LEU B 1 44 ? 56.920 7.443 -2.045 1.00 14.45 22 LEU B N 1
ATOM 1374 C CA . LEU B 1 44 ? 57.185 7.083 -3.441 1.00 14.88 22 LEU B CA 1
ATOM 1375 C C . LEU B 1 44 ? 57.081 8.302 -4.351 1.00 15.21 22 LEU B C 1
ATOM 1376 O O . LEU B 1 44 ? 56.375 9.248 -4.053 1.00 15.41 22 LEU B O 1
ATOM 1381 N N . PRO B 1 45 ? 57.764 8.284 -5.510 1.00 15.40 23 PRO B N 1
ATOM 1382 C CA . PRO B 1 45 ? 57.574 9.444 -6.403 1.00 16.42 23 PRO B CA 1
ATOM 1383 C C . PRO B 1 45 ? 56.155 9.544 -6.909 1.00 17.35 23 PRO B C 1
ATOM 1384 O O . PRO B 1 45 ? 55.494 8.510 -7.070 1.00 18.27 23 PRO B O 1
ATOM 1388 N N . ALA B 1 46 ? 55.716 10.771 -7.181 1.00 19.04 24 ALA B N 1
ATOM 1389 C CA . ALA B 1 46 ? 54.337 11.027 -7.608 1.00 19.73 24 ALA B CA 1
ATOM 1390 C C . ALA B 1 46 ? 54.111 10.548 -9.047 1.00 21.32 24 ALA B C 1
ATOM 1391 O O . ALA B 1 46 ? 52.971 10.312 -9.441 1.00 21.31 24 ALA B O 1
ATOM 1393 N N . SER B 1 47 ? 55.196 10.393 -9.807 1.00 18.52 25 SER B N 1
ATOM 1394 C CA . SER B 1 47 ? 55.124 10.000 -11.224 1.00 19.57 25 SER B CA 1
ATOM 1395 C C . SER B 1 47 ? 56.117 8.899 -11.524 1.00 18.03 25 SER B C 1
ATOM 1396 O O . SER B 1 47 ? 57.147 8.816 -10.877 1.00 17.53 25 SER B O 1
ATOM 1399 N N . PRO B 1 48 ? 55.848 8.083 -12.565 1.00 16.38 26 PRO B N 1
ATOM 1400 C CA . PRO B 1 48 ? 56.841 7.095 -12.968 1.00 15.88 26 PRO B CA 1
ATOM 1401 C C . PRO B 1 48 ? 58.116 7.727 -13.530 1.00 14.20 26 PRO B C 1
ATOM 1402 O O . PRO B 1 48 ? 58.112 8.897 -13.948 1.00 14.13 26 PRO B O 1
ATOM 1406 N N . GLY B 1 49 ? 59.201 6.974 -13.511 1.00 14.79 27 GLY B N 1
ATOM 1407 C CA . GLY B 1 49 ? 60.434 7.460 -14.125 1.00 15.27 27 GLY B CA 1
ATOM 1408 C C . GLY B 1 49 ? 61.238 8.378 -13.235 1.00 15.27 27 GLY B C 1
ATOM 1409 O O . GLY B 1 49 ? 62.180 9.049 -13.712 1.00 14.09 27 GLY B O 1
ATOM 1410 N N . HIS B 1 50 ? 60.911 8.335 -11.933 1.00 15.32 28 HIS B N 1
ATOM 1411 C CA . HIS B 1 50 ? 61.565 9.157 -10.925 1.00 15.58 28 HIS B CA 1
ATOM 1412 C C . HIS B 1 50 ? 62.236 8.353 -9.806 1.00 16.14 28 HIS B C 1
ATOM 1413 O O . HIS B 1 50 ? 62.565 8.915 -8.766 1.00 17.32 28 HIS B O 1
ATOM 1420 N N . GLY B 1 51 ? 62.480 7.063 -10.029 1.00 14.34 29 GLY B N 1
ATOM 1421 C CA . GLY B 1 51 ? 63.255 6.267 -9.050 1.00 13.10 29 GLY B CA 1
ATOM 1422 C C . GLY B 1 51 ? 62.294 5.605 -8.064 1.00 12.54 29 GLY B C 1
ATOM 1423 O O . GLY B 1 51 ? 61.084 5.571 -8.289 1.00 12.15 29 GLY B O 1
ATOM 1424 N N . GLY B 1 52 ? 62.843 5.067 -6.985 1.00 14.34 30 GLY B N 1
ATOM 1425 C CA . GLY B 1 52 ? 62.050 4.247 -6.049 1.00 14.60 30 GLY B CA 1
ATOM 1426 C C . GLY B 1 52 ? 61.725 4.993 -4.749 1.00 14.90 30 GLY B C 1
ATOM 1427 O O . GLY B 1 52 ? 61.677 6.243 -4.725 1.00 15.64 30 GLY B O 1
ATOM 1428 N N . GLY B 1 53 ? 61.486 4.237 -3.666 1.00 13.38 31 GLY B N 1
ATOM 1429 C CA . GLY B 1 53 ? 61.098 4.886 -2.386 1.00 13.53 31 GLY B CA 1
ATOM 1430 C C . GLY B 1 53 ? 62.307 5.321 -1.592 1.00 14.12 31 GLY B C 1
ATOM 1431 O O . GLY B 1 53 ? 63.436 5.271 -2.073 1.00 13.88 31 GLY B O 1
ATOM 1432 N N . LEU B 1 54 ? 62.080 5.761 -0.357 1.00 13.67 32 LEU B N 1
ATOM 1433 C CA . LEU B 1 54 ? 63.180 6.239 0.469 1.00 14.85 32 LEU B CA 1
ATOM 1434 C C . LEU B 1 54 ? 63.716 5.122 1.368 1.00 15.44 32 LEU B C 1
ATOM 1435 O O . LEU B 1 54 ? 62.966 4.261 1.826 1.00 16.43 32 LEU B O 1
ATOM 1440 N N . THR B 1 55 ? 65.009 5.168 1.627 1.00 17.00 33 THR B N 1
ATOM 1441 C CA . THR B 1 55 ? 65.665 4.176 2.476 1.00 19.14 33 THR B CA 1
ATOM 1442 C C . THR B 1 55 ? 66.752 4.827 3.339 1.00 20.42 33 THR B C 1
ATOM 1443 O O . THR B 1 55 ? 66.859 6.068 3.370 1.00 19.37 33 THR B O 1
ATOM 1447 N N . MET B 1 56 ? 67.518 4.023 4.079 1.00 21.66 34 MET B N 1
ATOM 1448 C CA . MET B 1 56 ? 68.696 4.520 4.821 1.00 26.08 34 MET B CA 1
ATOM 1449 C C . MET B 1 56 ? 69.991 3.892 4.328 1.00 25.93 34 MET B C 1
ATOM 1450 O O . MET B 1 56 ? 70.040 2.686 4.110 1.00 27.08 34 MET B O 1
ATOM 1455 N N . ALA B 1 57 ? 71.051 4.674 4.192 1.00 24.95 35 ALA B N 1
ATOM 1456 C CA . ALA B 1 57 ? 72.341 4.098 3.767 1.00 26.43 35 ALA B CA 1
ATOM 1457 C C . ALA B 1 57 ? 73.522 4.847 4.369 1.00 27.23 35 ALA B C 1
ATOM 1458 O O . ALA B 1 57 ? 73.432 6.053 4.582 1.00 26.31 35 ALA B O 1
ATOM 1460 N N . PRO B 1 58 ? 74.646 4.144 4.640 1.00 26.77 36 PRO B N 1
ATOM 1461 C CA . PRO B 1 58 ? 75.832 4.881 5.099 1.00 28.37 36 PRO B CA 1
ATOM 1462 C C . PRO B 1 58 ? 76.544 5.654 3.985 1.00 29.91 36 PRO B C 1
ATOM 1463 O O . PRO B 1 58 ? 76.456 5.294 2.803 1.00 29.87 36 PRO B O 1
ATOM 1467 N N . ARG B 1 59 ? 77.067 7.053 4.568 1.00 45.20 37 ARG B N 1
ATOM 1468 C CA . ARG B 1 59 ? 78.121 7.746 3.840 1.00 48.56 37 ARG B CA 1
ATOM 1469 C C . ARG B 1 59 ? 79.421 7.211 4.454 1.00 49.99 37 ARG B C 1
ATOM 1470 O O . ARG B 1 59 ? 79.931 6.163 4.050 1.00 51.31 37 ARG B O 1
ATOM 1478 N N . VAL B 1 60 ? 80.603 7.599 4.442 1.00 61.29 38 VAL B N 1
ATOM 1479 C CA . VAL B 1 60 ? 81.740 6.658 4.314 1.00 62.11 38 VAL B CA 1
ATOM 1480 C C . VAL B 1 60 ? 81.558 5.676 5.476 1.00 62.03 38 VAL B C 1
ATOM 1481 O O . VAL B 1 60 ? 81.593 4.468 5.252 1.00 62.42 38 VAL B O 1
ATOM 1485 N N . LEU B 1 61 ? 81.566 6.607 6.558 1.00 46.51 39 LEU B N 1
ATOM 1486 C CA . LEU B 1 61 ? 81.440 5.970 7.882 1.00 46.08 39 LEU B CA 1
ATOM 1487 C C . LEU B 1 61 ? 80.136 5.147 7.987 1.00 45.58 39 LEU B C 1
ATOM 1488 O O . LEU B 1 61 ? 79.221 5.310 7.161 1.00 45.65 39 LEU B O 1
ATOM 1493 N N . PRO B 1 62 ? 80.241 3.953 8.682 1.00 40.19 40 PRO B N 1
ATOM 1494 C CA . PRO B 1 62 ? 79.096 3.048 8.760 1.00 39.09 40 PRO B CA 1
ATOM 1495 C C . PRO B 1 62 ? 77.913 3.626 9.545 1.00 38.33 40 PRO B C 1
ATOM 1496 O O . PRO B 1 62 ? 76.788 3.168 9.361 1.00 37.81 40 PRO B O 1
ATOM 1500 N N . CYS B 1 63 ? 78.177 4.596 10.426 1.00 33.53 41 CYS B N 1
ATOM 1501 C CA . CYS B 1 63 ? 77.121 5.309 11.161 1.00 32.64 41 CYS B CA 1
ATOM 1502 C C . CYS B 1 63 ? 77.422 6.804 11.233 1.00 30.45 41 CYS B C 1
ATOM 1503 O O . CYS B 1 63 ? 78.589 7.217 11.232 1.00 30.30 41 CYS B O 1
ATOM 1506 N N . PRO B 1 64 ? 76.365 7.634 11.271 1.00 33.19 42 PRO B N 1
ATOM 1507 C CA . PRO B 1 64 ? 74.955 7.259 11.173 1.00 31.24 42 PRO B CA 1
ATOM 1508 C C . PRO B 1 64 ? 74.514 6.975 9.734 1.00 29.68 42 PRO B C 1
ATOM 1509 O O . PRO B 1 64 ? 75.264 7.215 8.775 1.00 30.16 42 PRO B O 1
ATOM 1513 N N . LEU B 1 65 ? 73.296 6.486 9.593 1.00 24.89 43 LEU B N 1
ATOM 1514 C CA . LEU B 1 65 ? 72.720 6.275 8.280 1.00 23.12 43 LEU B CA 1
ATOM 1515 C C . LEU B 1 65 ? 72.034 7.542 7.797 1.00 21.54 43 LEU B C 1
ATOM 1516 O O . LEU B 1 65 ? 71.412 8.260 8.589 1.00 21.49 43 LEU B O 1
ATOM 1521 N N . LEU B 1 66 ? 72.136 7.792 6.494 1.00 21.16 44 LEU B N 1
ATOM 1522 C CA . LEU B 1 66 ? 71.567 8.977 5.886 1.00 20.28 44 LEU B CA 1
ATOM 1523 C C . LEU B 1 66 ? 70.335 8.544 5.114 1.00 19.24 44 LEU B C 1
ATOM 1524 O O . LEU B 1 66 ? 70.170 7.356 4.810 1.00 18.63 44 LEU B O 1
ATOM 1529 N N . VAL B 1 67 ? 69.466 9.496 4.793 1.00 16.24 45 VAL B N 1
ATOM 1530 C CA . VAL B 1 67 ? 68.258 9.155 4.041 1.00 15.94 45 VAL B CA 1
ATOM 1531 C C . VAL B 1 67 ? 68.604 9.197 2.548 1.00 15.71 45 VAL B C 1
ATOM 1532 O O . VAL B 1 67 ? 69.106 10.207 2.032 1.00 15.34 45 VAL B O 1
ATOM 1536 N N . ALA B 1 68 ? 68.339 8.081 1.868 1.00 17.61 46 ALA B N 1
ATOM 1537 C CA . ALA B 1 68 ? 68.675 7.939 0.450 1.00 17.15 46 ALA B CA 1
ATOM 1538 C C . ALA B 1 68 ? 67.410 7.574 -0.290 1.00 17.63 46 ALA B C 1
ATOM 1539 O O . ALA B 1 68 ? 66.393 7.212 0.312 1.00 17.82 46 ALA B O 1
ATOM 1541 N N . GLN B 1 69 ? 67.441 7.711 -1.613 1.00 15.78 47 GLN B N 1
ATOM 1542 C CA . GLN B 1 69 ? 66.316 7.276 -2.415 1.00 14.88 47 GLN B CA 1
ATOM 1543 C C . GLN B 1 69 ? 66.782 6.027 -3.151 1.00 15.44 47 GLN B C 1
ATOM 1544 O O . GLN B 1 69 ? 67.894 5.996 -3.682 1.00 16.87 47 GLN B O 1
ATOM 1550 N N . GLU B 1 70 ? 65.926 5.015 -3.193 1.00 15.25 48 GLU B N 1
ATOM 1551 C CA . GLU B 1 70 ? 66.218 3.818 -4.011 1.00 16.20 48 GLU B CA 1
ATOM 1552 C C . GLU B 1 70 ? 66.315 4.232 -5.470 1.00 16.11 48 GLU B C 1
ATOM 1553 O O . GLU B 1 70 ? 65.440 4.904 -5.967 1.00 16.44 48 GLU B O 1
ATOM 1559 N N . THR B 1 71 ? 67.366 3.778 -6.143 1.00 20.90 49 THR B N 1
ATOM 1560 C CA . THR B 1 71 ? 67.538 4.033 -7.590 1.00 23.16 49 THR B CA 1
ATOM 1561 C C . THR B 1 71 ? 66.594 3.157 -8.445 1.00 24.07 49 THR B C 1
ATOM 1562 O O . THR B 1 71 ? 66.183 3.539 -9.535 1.00 25.70 49 THR B O 1
ATOM 1566 N N . ASP B 1 72 ? 66.218 2.000 -7.911 1.00 22.79 50 ASP B N 1
ATOM 1567 C CA . ASP B 1 72 ? 65.401 1.044 -8.618 1.00 22.48 50 ASP B CA 1
ATOM 1568 C C . ASP B 1 72 ? 63.963 1.407 -8.310 1.00 21.50 50 ASP B C 1
ATOM 1569 O O . ASP B 1 72 ? 63.536 1.367 -7.141 1.00 20.55 50 ASP B O 1
ATOM 1574 N N . GLU B 1 73 ? 63.219 1.745 -9.365 1.00 19.08 51 GLU B N 1
ATOM 1575 C CA . GLU B 1 73 ? 61.834 2.174 -9.274 1.00 19.34 51 GLU B CA 1
ATOM 1576 C C . GLU B 1 73 ? 60.914 1.159 -8.615 1.00 18.91 51 GLU B C 1
ATOM 1577 O O . GLU B 1 73 ? 59.900 1.510 -8.027 1.00 17.45 51 GLU B O 1
ATOM 1583 N N . ARG B 1 74 ? 61.282 -0.111 -8.680 1.00 22.78 52 ARG B N 1
ATOM 1584 C CA . ARG B 1 74 ? 60.408 -1.124 -8.098 1.00 22.68 52 ARG B CA 1
ATOM 1585 C C . ARG B 1 74 ? 60.583 -1.283 -6.591 1.00 23.54 52 ARG B C 1
ATOM 1586 O O . ARG B 1 74 ? 59.727 -1.929 -5.952 1.00 24.62 52 ARG B O 1
ATOM 1594 N N . ARG B 1 75 ? 61.651 -0.685 -6.028 1.00 19.08 53 ARG B N 1
ATOM 1595 C CA . ARG B 1 75 ? 61.947 -0.811 -4.602 1.00 18.23 53 ARG B CA 1
ATOM 1596 C C . ARG B 1 75 ? 61.265 0.321 -3.820 1.00 19.59 53 ARG B C 1
ATOM 1597 O O . ARG B 1 75 ? 61.541 1.496 -4.052 1.00 18.18 53 ARG B O 1
ATOM 1605 N N . LYS B 1 76 ? 60.336 -0.046 -2.935 1.00 19.84 54 LYS B N 1
ATOM 1606 C CA . LYS B 1 76 ? 59.563 0.962 -2.171 1.00 19.83 54 LYS B CA 1
ATOM 1607 C C . LYS B 1 76 ? 60.326 1.555 -0.994 1.00 18.39 54 LYS B C 1
ATOM 1608 O O . LYS B 1 76 ? 59.876 2.545 -0.435 1.00 17.91 54 LYS B O 1
ATOM 1614 N N . GLY B 1 77 ? 61.436 0.924 -0.610 1.00 18.28 55 GLY B N 1
ATOM 1615 C CA . GLY B 1 77 ? 62.308 1.362 0.496 1.00 19.57 55 GLY B CA 1
ATOM 1616 C C . GLY B 1 77 ? 61.642 1.015 1.820 1.00 21.03 55 GLY B C 1
ATOM 1617 O O . GLY B 1 77 ? 60.925 0.003 1.896 1.00 21.29 55 GLY B O 1
ATOM 1618 N N . PHE B 1 78 ? 61.862 1.837 2.849 1.00 17.60 56 PHE B N 1
ATOM 1619 C CA . PHE B 1 78 ? 61.262 1.593 4.178 1.00 17.67 56 PHE B CA 1
ATOM 1620 C C . PHE B 1 78 ? 60.148 2.613 4.382 1.00 16.65 56 PHE B C 1
ATOM 1621 O O . PHE B 1 78 ? 60.287 3.769 3.949 1.00 15.58 56 PHE B O 1
ATOM 1629 N N . PRO B 1 79 ? 59.050 2.215 5.063 1.00 18.89 57 PRO B N 1
ATOM 1630 C CA . PRO B 1 79 ? 57.975 3.172 5.282 1.00 17.43 57 PRO B CA 1
ATOM 1631 C C . PRO B 1 79 ? 58.337 4.115 6.452 1.00 16.28 57 PRO B C 1
ATOM 1632 O O . PRO B 1 79 ? 59.169 3.779 7.272 1.00 15.62 57 PRO B O 1
ATOM 1636 N N . VAL B 1 80 ? 57.716 5.286 6.483 1.00 15.76 58 VAL B N 1
ATOM 1637 C CA . VAL B 1 80 ? 57.984 6.255 7.529 1.00 15.28 58 VAL B CA 1
ATOM 1638 C C . VAL B 1 80 ? 56.793 6.421 8.453 1.00 15.24 58 VAL B C 1
ATOM 1639 O O . VAL B 1 80 ? 55.672 6.094 8.088 1.00 15.37 58 VAL B O 1
ATOM 1643 N N . ARG B 1 81 ? 57.062 6.916 9.667 1.00 15.91 59 ARG B N 1
ATOM 1644 C CA . ARG B 1 81 ? 56.014 7.329 10.592 1.00 16.37 59 ARG B CA 1
ATOM 1645 C C . ARG B 1 81 ? 56.160 8.812 10.823 1.00 15.06 59 ARG B C 1
ATOM 1646 O O . ARG B 1 81 ? 57.277 9.265 11.005 1.00 15.16 59 ARG B O 1
ATOM 1654 N N . PHE B 1 82 ? 55.044 9.533 10.814 1.00 14.75 60 PHE B N 1
ATOM 1655 C CA . PHE B 1 82 ? 55.000 10.990 11.120 1.00 15.92 60 PHE B CA 1
ATOM 1656 C C . PHE B 1 82 ? 54.455 11.208 12.536 1.00 16.24 60 PHE B C 1
ATOM 1657 O O . PHE B 1 82 ? 53.469 10.572 12.946 1.00 17.27 60 PHE B O 1
ATOM 1665 N N . THR B 1 83 ? 55.068 12.123 13.263 1.00 15.19 61 THR B N 1
ATOM 1666 C CA . THR B 1 83 ? 54.604 12.452 14.612 1.00 15.42 61 THR B CA 1
ATOM 1667 C C . THR B 1 83 ? 54.390 13.957 14.687 1.00 16.08 61 THR B C 1
ATOM 1668 O O . THR B 1 83 ? 55.324 14.693 14.469 1.00 14.68 61 THR B O 1
ATOM 1672 N N . PRO B 1 84 ? 53.158 14.418 14.975 1.00 17.04 62 PRO B N 1
ATOM 1673 C CA . PRO B 1 84 ? 53.011 15.872 15.138 1.00 17.11 62 PRO B CA 1
ATOM 1674 C C . PRO B 1 84 ? 53.961 16.451 16.192 1.00 15.16 62 PRO B C 1
ATOM 1675 O O . PRO B 1 84 ? 54.319 15.792 17.157 1.00 15.30 62 PRO B O 1
ATOM 1679 N N . TRP B 1 85 ? 54.365 17.691 15.968 1.00 15.51 63 TRP B N 1
ATOM 1680 C CA . TRP B 1 85 ? 55.358 18.336 16.780 1.00 14.46 63 TRP B CA 1
ATOM 1681 C C . TRP B 1 85 ? 54.796 18.403 18.195 1.00 14.72 63 TRP B C 1
ATOM 1682 O O . TRP B 1 85 ? 53.636 18.783 18.398 1.00 14.59 63 TRP B O 1
ATOM 1693 N N . GLY B 1 86 ? 55.602 17.966 19.160 1.00 12.14 64 GLY B N 1
ATOM 1694 C CA . GLY B 1 86 ? 55.246 18.001 20.572 1.00 12.20 64 GLY B CA 1
ATOM 1695 C C . GLY B 1 86 ? 55.119 16.579 21.093 1.00 12.83 64 GLY B C 1
ATOM 1696 O O . GLY B 1 86 ? 55.048 16.378 22.289 1.00 13.85 64 GLY B O 1
ATOM 1697 N N . GLY B 1 87 ? 55.015 15.601 20.201 1.00 12.90 65 GLY B N 1
ATOM 1698 C CA . GLY B 1 87 ? 54.937 14.200 20.655 1.00 14.36 65 GLY B CA 1
ATOM 1699 C C . GLY B 1 87 ? 53.682 13.920 21.458 1.00 15.47 65 GLY B C 1
ATOM 1700 O O . GLY B 1 87 ? 52.597 14.322 21.063 1.00 14.75 65 GLY B O 1
ATOM 1701 N N . ALA B 1 88 ? 53.834 13.267 22.609 1.00 15.13 66 ALA B N 1
ATOM 1702 C CA . ALA B 1 88 ? 52.664 12.963 23.453 1.00 16.47 66 ALA B CA 1
ATOM 1703 C C . ALA B 1 88 ? 51.929 14.200 23.984 1.00 16.11 66 ALA B C 1
ATOM 1704 O O . ALA B 1 88 ? 50.738 14.117 24.374 1.00 17.42 66 ALA B O 1
ATOM 1706 N N . ALA B 1 89 ? 52.620 15.333 24.000 1.00 13.69 67 ALA B N 1
ATOM 1707 C CA . ALA B 1 89 ? 52.052 16.595 24.444 1.00 14.97 67 ALA B CA 1
ATOM 1708 C C . ALA B 1 89 ? 51.378 17.372 23.317 1.00 15.56 67 ALA B C 1
ATOM 1709 O O . ALA B 1 89 ? 50.821 18.455 23.556 1.00 15.25 67 ALA B O 1
ATOM 1711 N N . ALA B 1 90 ? 51.394 16.829 22.098 1.00 12.85 68 ALA B N 1
ATOM 1712 C CA . ALA B 1 90 ? 50.709 17.496 20.984 1.00 15.15 68 ALA B CA 1
ATOM 1713 C C . ALA B 1 90 ? 49.177 17.380 21.212 1.00 15.98 68 ALA B C 1
ATOM 1714 O O . ALA B 1 90 ? 48.719 16.465 21.894 1.00 16.19 68 ALA B O 1
ATOM 1716 N N . PRO B 1 91 ? 48.400 18.299 20.621 1.00 22.32 69 PRO B N 1
ATOM 1717 C CA . PRO B 1 91 ? 46.941 18.216 20.643 1.00 23.08 69 PRO B CA 1
ATOM 1718 C C . PRO B 1 91 ? 46.453 16.796 20.293 1.00 24.33 69 PRO B C 1
ATOM 1719 O O . PRO B 1 91 ? 47.148 16.049 19.604 1.00 24.58 69 PRO B O 1
ATOM 1723 N N . GLU B 1 92 ? 45.276 16.425 20.792 1.00 22.90 70 GLU B N 1
ATOM 1724 C CA . GLU B 1 92 ? 44.744 15.068 20.610 1.00 25.34 70 GLU B CA 1
ATOM 1725 C C . GLU B 1 92 ? 44.522 14.591 19.170 1.00 25.69 70 GLU B C 1
ATOM 1726 O O . GLU B 1 92 ? 44.662 13.392 18.900 1.00 25.59 70 GLU B O 1
ATOM 1732 N N . ASP B 1 93 ? 44.184 15.513 18.278 1.00 29.27 71 ASP B N 1
ATOM 1733 C CA . ASP B 1 93 ? 43.986 15.173 16.861 1.00 30.35 71 ASP B CA 1
ATOM 1734 C C . ASP B 1 93 ? 45.327 14.927 16.212 1.00 29.96 71 ASP B C 1
ATOM 1735 O O . ASP B 1 93 ? 46.057 15.881 15.914 1.00 30.86 71 ASP B O 1
ATOM 1740 N N . ARG B 1 94 ? 45.625 13.659 15.982 1.00 28.50 72 ARG B N 1
ATOM 1741 C CA . ARG B 1 94 ? 46.946 13.260 15.473 1.00 28.49 72 ARG B CA 1
ATOM 1742 C C . ARG B 1 94 ? 46.879 12.967 13.968 1.00 27.55 72 ARG B C 1
ATOM 1743 O O . ARG B 1 94 ? 47.724 12.255 13.408 1.00 28.29 72 ARG B O 1
ATOM 1751 N N . THR B 1 95 ? 45.876 13.547 13.317 1.00 27.38 73 THR B N 1
ATOM 1752 C CA . THR B 1 95 ? 45.857 13.679 11.865 1.00 26.30 73 THR B CA 1
ATOM 1753 C C . THR B 1 95 ? 47.104 14.444 11.412 1.00 24.38 73 THR B C 1
ATOM 1754 O O . THR B 1 95 ? 47.442 15.509 11.969 1.00 24.00 73 THR B O 1
ATOM 1758 N N . ILE B 1 96 ? 47.777 13.899 10.398 1.00 22.59 74 ILE B N 1
ATOM 1759 C CA . ILE B 1 96 ? 48.930 14.582 9.812 1.00 20.43 74 ILE B CA 1
ATOM 1760 C C . ILE B 1 96 ? 48.417 15.602 8.795 1.00 21.42 74 ILE B C 1
ATOM 1761 O O . ILE B 1 96 ? 47.714 15.252 7.844 1.00 21.96 74 ILE B O 1
ATOM 1766 N N . ARG B 1 97 ? 48.759 16.863 9.007 1.00 21.64 75 ARG B N 1
ATOM 1767 C CA . ARG B 1 97 ? 48.279 17.943 8.149 1.00 22.40 75 ARG B CA 1
ATOM 1768 C C . ARG B 1 97 ? 49.413 18.606 7.407 1.00 22.07 75 ARG B C 1
ATOM 1769 O O . ARG B 1 97 ? 50.563 18.497 7.806 1.00 21.20 75 ARG B O 1
ATOM 1777 N N . VAL B 1 98 ? 49.082 19.296 6.323 1.00 20.68 76 VAL B N 1
ATOM 1778 C CA . VAL B 1 98 ? 50.070 20.097 5.594 1.00 21.41 76 VAL B CA 1
ATOM 1779 C C . VAL B 1 98 ? 50.510 21.354 6.371 1.00 21.69 76 VAL B C 1
ATOM 1780 O O . VAL B 1 98 ? 49.784 21.839 7.268 1.00 21.37 76 VAL B O 1
ATOM 1784 N N . SER B 1 99 ? 51.697 21.859 6.041 1.00 21.56 77 SER B N 1
ATOM 1785 C CA . SER B 1 99 ? 52.266 23.099 6.581 1.00 22.55 77 SER B CA 1
ATOM 1786 C C . SER B 1 99 ? 52.351 23.129 8.102 1.00 21.93 77 SER B C 1
ATOM 1787 O O . SER B 1 99 ? 52.185 24.177 8.708 1.00 23.46 77 SER B O 1
ATOM 1790 N N . THR B 1 100 ? 52.575 21.971 8.705 1.00 19.38 78 THR B N 1
ATOM 1791 C CA . THR B 1 100 ? 52.476 21.800 10.156 1.00 18.65 78 THR B CA 1
ATOM 1792 C C . THR B 1 100 ? 53.765 21.063 10.579 1.00 16.56 78 THR B C 1
ATOM 1793 O O . THR B 1 100 ? 54.094 20.058 9.972 1.00 15.21 78 THR B O 1
ATOM 1797 N N . ASP B 1 101 ? 54.484 21.582 11.580 1.00 15.64 79 ASP B N 1
ATOM 1798 C CA . ASP B 1 101 ? 55.760 20.923 12.034 1.00 15.29 79 ASP B CA 1
ATOM 1799 C C . ASP B 1 101 ? 55.432 19.476 12.408 1.00 14.49 79 ASP B C 1
ATOM 1800 O O . ASP B 1 101 ? 54.447 19.220 13.120 1.00 14.01 79 ASP B O 1
ATOM 1805 N N . VAL B 1 102 ? 56.257 18.550 11.909 1.00 13.48 80 VAL B N 1
ATOM 1806 C CA . VAL B 1 102 ? 56.155 17.138 12.248 1.00 13.18 80 VAL B CA 1
ATOM 1807 C C . VAL B 1 102 ? 57.554 16.545 12.354 1.00 12.79 80 VAL B C 1
ATOM 1808 O O . VAL B 1 102 ? 58.509 17.073 11.766 1.00 11.86 80 VAL B O 1
ATOM 1812 N N . ARG B 1 103 ? 57.669 15.441 13.110 1.00 12.08 81 ARG B N 1
ATOM 1813 C CA . ARG B 1 103 ? 58.889 14.633 13.076 1.00 11.91 81 ARG B CA 1
ATOM 1814 C C . ARG B 1 103 ? 58.626 13.437 12.144 1.00 12.33 81 ARG B C 1
ATOM 1815 O O . ARG B 1 103 ? 57.478 13.025 11.955 1.00 13.99 81 ARG B O 1
ATOM 1823 N N . ILE B 1 104 ? 59.694 12.903 11.574 1.00 11.42 82 ILE B N 1
ATOM 1824 C CA . ILE B 1 104 ? 59.600 11.813 10.632 1.00 12.63 82 ILE B CA 1
ATOM 1825 C C . ILE B 1 104 ? 60.641 10.772 11.042 1.00 11.83 82 ILE B C 1
ATOM 1826 O O . ILE B 1 104 ? 61.791 11.110 11.328 1.00 12.21 82 ILE B O 1
ATOM 1831 N N . ARG B 1 105 ? 60.253 9.501 11.059 1.00 11.84 83 ARG B N 1
ATOM 1832 C CA . ARG B 1 105 ? 61.278 8.472 11.238 1.00 11.90 83 ARG B CA 1
ATOM 1833 C C . ARG B 1 105 ? 60.971 7.255 10.367 1.00 12.62 83 ARG B C 1
ATOM 1834 O O . ARG B 1 105 ? 59.852 7.055 9.987 1.00 12.28 83 ARG B O 1
ATOM 1842 N N . PHE B 1 106 ? 61.975 6.432 10.100 1.00 14.05 84 PHE B N 1
ATOM 1843 C CA . PHE B 1 106 ? 61.692 5.159 9.442 1.00 15.73 84 PHE B CA 1
ATOM 1844 C C . PHE B 1 106 ? 61.129 4.135 10.463 1.00 19.70 84 PHE B C 1
ATOM 1845 O O . PHE B 1 106 ? 61.553 4.080 11.604 1.00 19.69 84 PHE B O 1
ATOM 1853 N N . ASN B 1 107 ? 60.129 3.385 10.038 1.00 26.11 85 ASN B N 1
ATOM 1854 C CA . ASN B 1 107 ? 59.655 2.245 10.805 1.00 31.95 85 ASN B CA 1
ATOM 1855 C C . ASN B 1 107 ? 60.505 1.015 10.420 1.00 34.32 85 ASN B C 1
ATOM 1856 O O . ASN B 1 107 ? 60.124 0.232 9.525 1.00 35.56 85 ASN B O 1
ATOM 1861 N N . ALA B 1 108 ? 61.670 0.892 11.061 1.00 39.93 86 ALA B N 1
ATOM 1862 C CA . ALA B 1 108 ? 62.657 -0.147 10.738 1.00 42.40 86 ALA B CA 1
ATOM 1863 C C . ALA B 1 108 ? 63.818 -0.142 11.737 1.00 43.89 86 ALA B C 1
ATOM 1864 O O . ALA B 1 108 ? 64.133 0.889 12.309 1.00 44.21 86 ALA B O 1
ATOM 1866 N N . ALA B 1 109 ? 64.459 -1.294 11.932 1.00 58.99 87 ALA B N 1
ATOM 1867 C CA . ALA B 1 109 ? 65.553 -1.414 12.897 1.00 60.07 87 ALA B CA 1
ATOM 1868 C C . ALA B 1 109 ? 66.909 -1.338 12.201 1.00 60.86 87 ALA B C 1
ATOM 1869 O O . ALA B 1 109 ? 67.055 -1.801 11.072 1.00 61.61 87 ALA B O 1
ATOM 1871 N N . THR B 1 110 ? 67.913 -0.789 12.878 1.00 56.49 88 THR B N 1
ATOM 1872 C CA . THR B 1 110 ? 69.162 -0.460 12.204 1.00 56.81 88 THR B CA 1
ATOM 1873 C C . THR B 1 110 ? 70.422 -1.012 12.888 1.00 56.64 88 THR B C 1
ATOM 1874 O O . THR B 1 110 ? 70.581 -0.881 14.105 1.00 56.66 88 THR B O 1
ATOM 1878 N N . ILE B 1 111 ? 71.327 -1.590 12.090 1.00 42.24 89 ILE B N 1
ATOM 1879 C CA . ILE B 1 111 ? 72.603 -2.112 12.599 1.00 41.80 89 ILE B CA 1
ATOM 1880 C C . ILE B 1 111 ? 73.361 -1.072 13.437 1.00 41.36 89 ILE B C 1
ATOM 1881 O O . ILE B 1 111 ? 74.199 -1.429 14.280 1.00 40.99 89 ILE B O 1
ATOM 1886 N N . CYS B 1 112 ? 73.062 0.210 13.208 1.00 40.46 90 CYS B N 1
ATOM 1887 C CA . CYS B 1 112 ? 73.674 1.287 13.983 1.00 39.92 90 CYS B CA 1
ATOM 1888 C C . CYS B 1 112 ? 73.147 1.419 15.417 1.00 38.42 90 CYS B C 1
ATOM 1889 O O . CYS B 1 112 ? 73.782 2.095 16.230 1.00 39.03 90 CYS B O 1
ATOM 1892 N N . VAL B 1 113 ? 71.998 0.798 15.721 1.00 43.08 91 VAL B N 1
ATOM 1893 C CA . VAL B 1 113 ? 71.353 0.925 17.042 1.00 41.07 91 VAL B CA 1
ATOM 1894 C C . VAL B 1 113 ? 71.258 2.411 17.407 1.00 39.60 91 VAL B C 1
ATOM 1895 O O . VAL B 1 113 ? 71.629 2.842 18.502 1.00 39.68 91 VAL B O 1
ATOM 1899 N N . GLN B 1 114 ? 70.806 3.200 16.443 1.00 29.92 92 GLN B N 1
ATOM 1900 C CA . GLN B 1 114 ? 70.593 4.624 16.675 1.00 27.63 92 GLN B CA 1
ATOM 1901 C C . GLN B 1 114 ? 69.166 4.951 16.270 1.00 25.27 92 GLN B C 1
ATOM 1902 O O . GLN B 1 114 ? 68.510 4.156 15.601 1.00 24.60 92 GLN B O 1
ATOM 1908 N N . SER B 1 115 ? 68.689 6.124 16.678 1.00 25.46 93 SER B N 1
ATOM 1909 C CA . SER B 1 115 ? 67.357 6.588 16.289 1.00 22.64 93 SER B CA 1
ATOM 1910 C C . SER B 1 115 ? 67.214 6.578 14.766 1.00 20.55 93 SER B C 1
ATOM 1911 O O . SER B 1 115 ? 68.165 6.941 14.069 1.00 20.11 93 SER B O 1
ATOM 1914 N N . THR B 1 116 ? 66.039 6.193 14.267 1.00 19.55 94 THR B N 1
ATOM 1915 C CA . THR B 1 116 ? 65.756 6.285 12.818 1.00 19.50 94 THR B CA 1
ATOM 1916 C C . THR B 1 116 ? 65.009 7.562 12.477 1.00 17.80 94 THR B C 1
ATOM 1917 O O . THR B 1 116 ? 64.499 7.725 11.352 1.00 17.42 94 THR B O 1
ATOM 1921 N N . GLU B 1 117 ? 64.933 8.463 13.452 1.00 15.77 95 GLU B N 1
ATOM 1922 C CA . GLU B 1 117 ? 64.308 9.765 13.217 1.00 14.51 95 GLU B CA 1
ATOM 1923 C C . GLU B 1 117 ? 65.193 10.627 12.336 1.00 12.90 95 GLU B C 1
ATOM 1924 O O . GLU B 1 117 ? 66.441 10.618 12.472 1.00 13.23 95 GLU B O 1
ATOM 1930 N N . TRP B 1 118 ? 64.572 11.382 11.412 1.00 12.53 96 TRP B N 1
ATOM 1931 C CA . TRP B 1 118 ? 65.322 12.219 10.489 1.00 12.10 96 TRP B CA 1
ATOM 1932 C C . TRP B 1 118 ? 65.710 13.552 11.112 1.00 12.82 96 TRP B C 1
ATOM 1933 O O . TRP B 1 118 ? 64.935 14.108 11.883 1.00 12.59 96 TRP B O 1
ATOM 1944 N N . HIS B 1 119 ? 66.902 14.048 10.780 1.00 10.30 97 HIS B N 1
ATOM 1945 C CA . HIS B 1 119 ? 67.204 15.450 11.050 1.00 12.00 97 HIS B CA 1
ATOM 1946 C C . HIS B 1 119 ? 68.137 16.037 10.009 1.00 13.26 97 HIS B C 1
ATOM 1947 O O . HIS B 1 119 ? 68.667 15.309 9.191 1.00 14.05 97 HIS B O 1
ATOM 1954 N N . VAL B 1 120 ? 68.317 17.351 10.054 1.00 21.34 98 VAL B N 1
ATOM 1955 C CA . VAL B 1 120 ? 69.267 18.043 9.180 1.00 23.98 98 VAL B CA 1
ATOM 1956 C C . VAL B 1 120 ? 70.248 18.757 10.109 1.00 26.57 98 VAL B C 1
ATOM 1957 O O . VAL B 1 120 ? 69.876 19.140 11.219 1.00 28.72 98 VAL B O 1
ATOM 1961 N N . GLY B 1 121 ? 71.487 18.972 9.679 1.00 34.28 99 GLY B N 1
ATOM 1962 C CA . GLY B 1 121 ? 72.411 19.779 10.490 1.00 36.12 99 GLY B CA 1
ATOM 1963 C C . GLY B 1 121 ? 72.543 21.224 10.028 1.00 37.64 99 GLY B C 1
ATOM 1964 O O . GLY B 1 121 ? 71.558 21.889 9.673 1.00 38.66 99 GLY B O 1
ATOM 1965 N N . ARG B 1 129 ? 72.073 20.481 4.810 1.00 57.16 107 ARG B N 1
ATOM 1966 C CA . ARG B 1 129 ? 72.149 19.750 3.552 1.00 56.77 107 ARG B CA 1
ATOM 1967 C C . ARG B 1 129 ? 71.532 18.362 3.704 1.00 54.15 107 ARG B C 1
ATOM 1968 O O . ARG B 1 129 ? 70.307 18.258 3.647 1.00 55.04 107 ARG B O 1
ATOM 1976 N N . ARG B 1 130 ? 72.335 17.318 3.930 1.00 26.16 108 ARG B N 1
ATOM 1977 C CA . ARG B 1 130 ? 71.787 15.951 3.906 1.00 22.68 108 ARG B CA 1
ATOM 1978 C C . ARG B 1 130 ? 70.841 15.621 5.060 1.00 20.05 108 ARG B C 1
ATOM 1979 O O . ARG B 1 130 ? 70.969 16.148 6.153 1.00 18.09 108 ARG B O 1
ATOM 1987 N N . VAL B 1 131 ? 69.889 14.734 4.807 1.00 18.16 109 VAL B N 1
ATOM 1988 C CA . VAL B 1 131 ? 69.027 14.264 5.886 1.00 16.09 109 VAL B CA 1
ATOM 1989 C C . VAL B 1 131 ? 69.672 13.020 6.498 1.00 15.74 109 VAL B C 1
ATOM 1990 O O . VAL B 1 131 ? 69.992 12.055 5.809 1.00 15.94 109 VAL B O 1
ATOM 1994 N N . VAL B 1 132 ? 69.854 13.055 7.803 1.00 18.35 110 VAL B N 1
ATOM 1995 C CA . VAL B 1 132 ? 70.587 12.024 8.501 1.00 19.75 110 VAL B CA 1
ATOM 1996 C C . VAL B 1 132 ? 69.756 11.503 9.653 1.00 20.20 110 VAL B C 1
ATOM 1997 O O . VAL B 1 132 ? 68.791 12.150 10.082 1.00 19.78 110 VAL B O 1
ATOM 2001 N N . THR B 1 133 ? 70.118 10.336 10.174 1.00 17.32 111 THR B N 1
ATOM 2002 C CA . THR B 1 133 ? 69.402 9.790 11.308 1.00 17.97 111 THR B CA 1
ATOM 2003 C C . THR B 1 133 ? 70.348 9.780 12.501 1.00 18.89 111 THR B C 1
ATOM 2004 O O . THR B 1 133 ? 71.435 10.389 12.453 1.00 18.61 111 THR B O 1
ATOM 2008 N N . GLY B 1 134 ? 69.938 9.134 13.580 1.00 24.05 112 GLY B N 1
ATOM 2009 C CA . GLY B 1 134 ? 70.802 9.003 14.756 1.00 26.09 112 GLY B CA 1
ATOM 2010 C C . GLY B 1 134 ? 70.770 10.227 15.646 1.00 28.31 112 GLY B C 1
ATOM 2011 O O . GLY B 1 134 ? 69.893 11.083 15.495 1.00 27.39 112 GLY B O 1
ATOM 2012 N N . PRO B 1 135 ? 71.713 10.319 16.606 1.00 29.80 113 PRO B N 1
ATOM 2013 C CA . PRO B 1 135 ? 71.634 11.398 17.614 1.00 31.39 113 PRO B CA 1
ATOM 2014 C C . PRO B 1 135 ? 71.858 12.792 17.047 1.00 33.08 113 PRO B C 1
ATOM 2015 O O . PRO B 1 135 ? 72.541 12.937 16.015 1.00 32.40 113 PRO B O 1
ATOM 2019 N N . LEU B 1 136 ? 70.993 13.667 17.586 1.00 55.17 114 LEU B N 1
ATOM 2020 C CA . LEU B 1 136 ? 71.116 15.206 17.686 1.00 57.28 114 LEU B CA 1
ATOM 2021 C C . LEU B 1 136 ? 70.157 16.341 17.280 1.00 58.60 114 LEU B C 1
ATOM 2022 O O . LEU B 1 136 ? 69.232 16.153 16.472 1.00 59.59 114 LEU B O 1
ATOM 2027 N N . GLY B 1 143 ? 66.427 22.853 18.859 1.00 39.03 121 GLY B N 1
ATOM 2028 C CA . GLY B 1 143 ? 67.248 23.402 17.791 1.00 36.64 121 GLY B CA 1
ATOM 2029 C C . GLY B 1 143 ? 66.644 23.114 16.416 1.00 35.62 121 GLY B C 1
ATOM 2030 O O . GLY B 1 143 ? 67.176 23.552 15.393 1.00 36.14 121 GLY B O 1
ATOM 2031 N N . ARG B 1 144 ? 65.245 22.463 16.709 1.00 20.55 122 ARG B N 1
ATOM 2032 C CA . ARG B 1 144 ? 64.438 22.181 15.499 1.00 18.08 122 ARG B CA 1
ATOM 2033 C C . ARG B 1 144 ? 65.128 21.380 14.375 1.00 16.05 122 ARG B C 1
ATOM 2034 O O . ARG B 1 144 ? 64.639 21.384 13.236 1.00 13.90 122 ARG B O 1
ATOM 2042 N N . GLU B 1 145 ? 66.233 20.687 14.661 1.00 17.22 123 GLU B N 1
ATOM 2043 C CA . GLU B 1 145 ? 66.957 20.023 13.559 1.00 16.68 123 GLU B CA 1
ATOM 2044 C C . GLU B 1 145 ? 66.094 18.908 12.947 1.00 13.77 123 GLU B C 1
ATOM 2045 O O . GLU B 1 145 ? 66.250 18.556 11.768 1.00 12.07 123 GLU B O 1
ATOM 2051 N N . ASN B 1 146 ? 65.187 18.392 13.769 1.00 13.15 124 ASN B N 1
ATOM 2052 C CA . ASN B 1 146 ? 64.312 17.278 13.393 1.00 12.61 124 ASN B CA 1
ATOM 2053 C C . ASN B 1 146 ? 62.883 17.720 12.976 1.00 11.98 124 ASN B C 1
ATOM 2054 O O . ASN B 1 146 ? 61.987 16.911 12.930 1.00 11.78 124 ASN B O 1
ATOM 2059 N N . ALA B 1 147 ? 62.686 19.013 12.684 1.00 12.30 125 ALA B N 1
ATOM 2060 C CA . ALA B 1 147 ? 61.364 19.560 12.288 1.00 10.96 125 ALA B CA 1
ATOM 2061 C C . ALA B 1 147 ? 61.235 19.559 10.783 1.00 10.35 125 ALA B C 1
ATOM 2062 O O . ALA B 1 147 ? 62.120 20.085 10.070 1.00 11.27 125 ALA B O 1
ATOM 2064 N N . PHE B 1 148 ? 60.189 18.891 10.295 1.00 10.52 126 PHE B N 1
ATOM 2065 C CA . PHE B 1 148 ? 59.836 18.888 8.877 1.00 9.99 126 PHE B CA 1
ATOM 2066 C C . PHE B 1 148 ? 58.398 19.368 8.652 1.00 10.90 126 PHE B C 1
ATOM 2067 O O . PHE B 1 148 ? 57.619 19.493 9.605 1.00 11.82 126 PHE B O 1
ATOM 2075 N N . ARG B 1 149 ? 58.035 19.618 7.393 1.00 11.25 127 ARG B N 1
ATOM 2076 C CA . ARG B 1 149 ? 56.640 19.816 7.049 1.00 11.80 127 ARG B CA 1
ATOM 2077 C C . ARG B 1 149 ? 56.402 19.105 5.742 1.00 12.42 127 ARG B C 1
ATOM 2078 O O . ARG B 1 149 ? 57.342 18.858 4.989 1.00 12.30 127 ARG B O 1
ATOM 2086 N N . VAL B 1 150 ? 55.134 18.772 5.510 1.00 14.76 128 VAL B N 1
ATOM 2087 C CA . VAL B 1 150 ? 54.662 18.284 4.222 1.00 16.66 128 VAL B CA 1
ATOM 2088 C C . VAL B 1 150 ? 53.855 19.429 3.592 1.00 17.95 128 VAL B C 1
ATOM 2089 O O . VAL B 1 150 ? 53.031 20.051 4.272 1.00 18.09 128 VAL B O 1
ATOM 2093 N N . GLU B 1 151 ? 54.108 19.702 2.315 1.00 15.64 129 GLU B N 1
ATOM 2094 C CA . GLU B 1 151 ? 53.356 20.715 1.574 1.00 18.18 129 GLU B CA 1
ATOM 2095 C C . GLU B 1 151 ? 52.774 20.134 0.292 1.00 18.66 129 GLU B C 1
ATOM 2096 O O . GLU B 1 151 ? 53.432 19.346 -0.376 1.00 17.22 129 GLU B O 1
ATOM 2102 N N . LYS B 1 152 ? 51.536 20.515 -0.056 1.00 21.65 130 LYS B N 1
ATOM 2103 C CA . LYS B 1 152 ? 50.961 20.069 -1.321 1.00 23.41 130 LYS B CA 1
ATOM 2104 C C . LYS B 1 152 ? 51.775 20.751 -2.430 1.00 23.67 130 LYS B C 1
ATOM 2105 O O . LYS B 1 152 ? 52.097 21.937 -2.350 1.00 23.59 130 LYS B O 1
ATOM 2111 N N . TYR B 1 153 ? 52.173 19.983 -3.432 1.00 22.85 131 TYR B N 1
ATOM 2112 C CA . TYR B 1 153 ? 53.011 20.534 -4.487 1.00 23.55 131 TYR B CA 1
ATOM 2113 C C . TYR B 1 153 ? 52.965 19.635 -5.715 1.00 24.05 131 TYR B C 1
ATOM 2114 O O . TYR B 1 153 ? 53.054 18.421 -5.604 1.00 22.51 131 TYR B O 1
ATOM 2123 N N . GLY B 1 154 ? 52.782 20.234 -6.892 1.00 27.64 132 GLY B N 1
ATOM 2124 C CA . GLY B 1 154 ? 52.717 19.457 -8.142 1.00 27.74 132 GLY B CA 1
ATOM 2125 C C . GLY B 1 154 ? 51.680 18.359 -8.106 1.00 28.58 132 GLY B C 1
ATOM 2126 O O . GLY B 1 154 ? 50.543 18.578 -7.690 1.00 29.66 132 GLY B O 1
ATOM 2127 N N . GLY B 1 155 ? 52.079 17.156 -8.508 1.00 33.42 133 GLY B N 1
ATOM 2128 C CA . GLY B 1 155 ? 51.175 16.012 -8.480 1.00 32.92 133 GLY B CA 1
ATOM 2129 C C . GLY B 1 155 ? 51.110 15.234 -7.176 1.00 32.14 133 GLY B C 1
ATOM 2130 O O . GLY B 1 155 ? 50.591 14.112 -7.133 1.00 32.46 133 GLY B O 1
ATOM 2131 N N . GLY B 1 156 ? 51.622 15.828 -6.097 1.00 24.69 134 GLY B N 1
ATOM 2132 C CA . GLY B 1 156 ? 51.623 15.147 -4.812 1.00 22.02 134 GLY B CA 1
ATOM 2133 C C . GLY B 1 156 ? 52.011 16.135 -3.735 1.00 20.92 134 GLY B C 1
ATOM 2134 O O . GLY B 1 156 ? 51.370 17.181 -3.562 1.00 20.31 134 GLY B O 1
ATOM 2135 N N . TYR B 1 157 ? 53.101 15.829 -3.038 1.00 17.36 135 TYR B N 1
ATOM 2136 C CA . TYR B 1 157 ? 53.527 16.612 -1.908 1.00 16.20 135 TYR B CA 1
ATOM 2137 C C . TYR B 1 157 ? 55.025 16.800 -2.042 1.00 15.48 135 TYR B C 1
ATOM 2138 O O . TYR B 1 157 ? 55.688 16.022 -2.701 1.00 14.64 135 TYR B O 1
ATOM 2147 N N . LYS B 1 158 ? 55.550 17.836 -1.421 1.00 14.97 136 LYS B N 1
ATOM 2148 C CA . LYS B 1 158 ? 56.988 17.867 -1.156 1.00 15.33 136 LYS B CA 1
ATOM 2149 C C . LYS B 1 158 ? 57.272 17.798 0.346 1.00 14.59 136 LYS B C 1
ATOM 2150 O O . LYS B 1 158 ? 56.415 18.105 1.149 1.00 15.18 136 LYS B O 1
ATOM 2156 N N . LEU B 1 159 ? 58.456 17.348 0.710 1.00 12.81 137 LEU B N 1
ATOM 2157 C CA . LEU B 1 159 ? 58.868 17.417 2.093 1.00 14.14 137 LEU B CA 1
ATOM 2158 C C . LEU B 1 159 ? 59.787 18.609 2.250 1.00 13.79 137 LEU B C 1
ATOM 2159 O O . LEU B 1 159 ? 60.574 18.953 1.338 1.00 13.09 137 LEU B O 1
ATOM 2164 N N . VAL B 1 160 ? 59.711 19.241 3.422 1.00 13.35 138 VAL B N 1
ATOM 2165 C CA . VAL B 1 160 ? 60.508 20.404 3.650 1.00 13.24 138 VAL B CA 1
ATOM 2166 C C . VAL B 1 160 ? 61.180 20.260 5.015 1.00 13.26 138 VAL B C 1
ATOM 2167 O O . VAL B 1 160 ? 60.551 19.743 5.955 1.00 11.26 138 VAL B O 1
ATOM 2171 N N . SER B 1 161 ? 62.424 20.706 5.124 1.00 12.49 139 SER B N 1
ATOM 2172 C CA . SER B 1 161 ? 63.095 20.804 6.415 1.00 13.73 139 SER B CA 1
ATOM 2173 C C . SER B 1 161 ? 62.802 22.227 6.926 1.00 15.71 139 SER B C 1
ATOM 2174 O O . SER B 1 161 ? 62.941 23.173 6.180 1.00 16.40 139 SER B O 1
ATOM 2177 N N . CYS B 1 162 ? 62.429 22.371 8.186 1.00 14.58 140 CYS B N 1
ATOM 2178 C CA . CYS B 1 162 ? 62.125 23.709 8.710 1.00 17.83 140 CYS B CA 1
ATOM 2179 C C . CYS B 1 162 ? 62.834 23.985 10.015 1.00 17.42 140 CYS B C 1
ATOM 2180 O O . CYS B 1 162 ? 62.214 24.458 10.968 1.00 17.04 140 CYS B O 1
ATOM 2183 N N . ARG B 1 163 ? 64.105 23.516 10.103 1.00 25.41 141 ARG B N 1
ATOM 2184 C CA . ARG B 1 163 ? 64.916 23.879 11.367 1.00 27.96 141 ARG B CA 1
ATOM 2185 C C . ARG B 1 163 ? 64.598 25.412 11.644 1.00 28.13 141 ARG B C 1
ATOM 2186 O O . ARG B 1 163 ? 63.965 25.680 12.647 1.00 27.73 141 ARG B O 1
ATOM 2194 N N . ASP B 1 164 ? 64.993 26.203 10.601 1.00 21.53 142 ASP B N 1
ATOM 2195 C CA . ASP B 1 164 ? 64.891 27.692 10.514 1.00 23.43 142 ASP B CA 1
ATOM 2196 C C . ASP B 1 164 ? 63.970 28.159 9.410 1.00 22.25 142 ASP B C 1
ATOM 2197 O O . ASP B 1 164 ? 62.770 28.213 9.643 1.00 23.60 142 ASP B O 1
ATOM 2202 N N . SER B 1 165 ? 64.340 28.630 8.159 1.00 22.21 143 SER B N 1
ATOM 2203 C CA . SER B 1 165 ? 63.199 28.678 7.262 1.00 22.06 143 SER B CA 1
ATOM 2204 C C . SER B 1 165 ? 63.018 27.351 6.547 1.00 20.90 143 SER B C 1
ATOM 2205 O O . SER B 1 165 ? 63.926 26.513 6.575 1.00 21.24 143 SER B O 1
ATOM 2208 N N . CYS B 1 166 ? 61.860 27.188 5.917 1.00 20.36 144 CYS B N 1
ATOM 2209 C CA . CYS B 1 166 ? 61.497 26.010 5.141 1.00 20.76 144 CYS B CA 1
ATOM 2210 C C . CYS B 1 166 ? 62.326 25.905 3.875 1.00 20.31 144 CYS B C 1
ATOM 2211 O O . CYS B 1 166 ? 62.350 26.837 3.044 1.00 20.14 144 CYS B O 1
ATOM 2214 N N . GLN B 1 167 ? 63.015 24.717 3.792 1.00 17.24 145 GLN B N 1
ATOM 2215 C CA . GLN B 1 167 ? 63.877 24.447 2.677 1.00 18.14 145 GLN B CA 1
ATOM 2216 C C . GLN B 1 167 ? 63.381 23.148 2.044 1.00 15.99 145 GLN B C 1
ATOM 2217 O O . GLN B 1 167 ? 63.259 22.152 2.739 1.00 16.27 145 GLN B O 1
ATOM 2223 N N . ASP B 1 168 ? 63.099 23.162 0.749 1.00 16.21 146 ASP B N 1
ATOM 2224 C CA . ASP B 1 168 ? 62.590 21.971 0.043 1.00 17.76 146 ASP B CA 1
ATOM 2225 C C . ASP B 1 168 ? 63.625 20.862 0.112 1.00 15.64 146 ASP B C 1
ATOM 2226 O O . ASP B 1 168 ? 64.822 21.133 0.064 1.00 16.25 146 ASP B O 1
ATOM 2231 N N . LEU B 1 169 ? 63.182 19.609 0.184 1.00 15.94 147 LEU B N 1
ATOM 2232 C CA . LEU B 1 169 ? 64.107 18.480 0.072 1.00 14.11 147 LEU B CA 1
ATOM 2233 C C . LEU B 1 169 ? 64.007 17.879 -1.327 1.00 14.36 147 LEU B C 1
ATOM 2234 O O . LEU B 1 169 ? 62.910 17.639 -1.830 1.00 14.54 147 LEU B O 1
ATOM 2239 N N . GLY B 1 170 ? 65.160 17.629 -1.929 1.00 14.86 148 GLY B N 1
ATOM 2240 C CA . GLY B 1 170 ? 65.260 17.020 -3.246 1.00 14.03 148 GLY B CA 1
ATOM 2241 C C . GLY B 1 170 ? 66.304 15.930 -3.182 1.00 14.92 148 GLY B C 1
ATOM 2242 O O . GLY B 1 170 ? 66.923 15.716 -2.162 1.00 14.23 148 GLY B O 1
ATOM 2243 N N . VAL B 1 171 ? 66.524 15.237 -4.286 1.00 12.70 149 VAL B N 1
ATOM 2244 C CA . VAL B 1 171 ? 67.476 14.137 -4.309 1.00 14.05 149 VAL B CA 1
ATOM 2245 C C . VAL B 1 171 ? 68.683 14.545 -5.155 1.00 15.73 149 VAL B C 1
ATOM 2246 O O . VAL B 1 171 ? 68.510 15.251 -6.156 1.00 15.15 149 VAL B O 1
ATOM 2250 N N . SER B 1 172 ? 69.868 14.114 -4.742 1.00 15.59 150 SER B N 1
ATOM 2251 C CA . SER B 1 172 ? 71.127 14.349 -5.485 1.00 19.75 150 SER B CA 1
ATOM 2252 C C . SER B 1 172 ? 71.898 13.047 -5.646 1.00 19.57 150 SER B C 1
ATOM 2253 O O . SER B 1 172 ? 72.213 12.401 -4.652 1.00 19.67 150 SER B O 1
ATOM 2256 N N . ARG B 1 173 ? 72.224 12.679 -6.879 1.00 24.05 151 ARG B N 1
ATOM 2257 C CA . ARG B 1 173 ? 72.961 11.441 -7.115 1.00 25.94 151 ARG B CA 1
ATOM 2258 C C . ARG B 1 173 ? 74.411 11.700 -6.754 1.00 27.93 151 ARG B C 1
ATOM 2259 O O . ARG B 1 173 ? 74.973 12.737 -7.126 1.00 28.34 151 ARG B O 1
ATOM 2267 N N . ASP B 1 174 ? 75.003 10.759 -6.027 1.00 32.70 152 ASP B N 1
ATOM 2268 C CA . ASP B 1 174 ? 76.367 10.879 -5.508 1.00 34.99 152 ASP B CA 1
ATOM 2269 C C . ASP B 1 174 ? 77.054 9.516 -5.632 1.00 34.81 152 ASP B C 1
ATOM 2270 O O . ASP B 1 174 ? 76.956 8.671 -4.737 1.00 34.67 152 ASP B O 1
ATOM 2275 N N . GLY B 1 175 ? 77.718 9.298 -6.767 1.00 34.63 153 GLY B N 1
ATOM 2276 C CA . GLY B 1 175 ? 78.266 7.982 -7.094 1.00 34.29 153 GLY B CA 1
ATOM 2277 C C . GLY B 1 175 ? 77.152 6.951 -7.210 1.00 34.15 153 GLY B C 1
ATOM 2278 O O . GLY B 1 175 ? 76.249 7.103 -8.030 1.00 34.17 153 GLY B O 1
ATOM 2279 N N . ALA B 1 176 ? 77.203 5.914 -6.372 1.00 31.17 154 ALA B N 1
ATOM 2280 C CA . ALA B 1 176 ? 76.237 4.817 -6.420 1.00 30.19 154 ALA B CA 1
ATOM 2281 C C . ALA B 1 176 ? 74.930 5.154 -5.685 1.00 29.83 154 ALA B C 1
ATOM 2282 O O . ALA B 1 176 ? 73.940 4.435 -5.817 1.00 31.22 154 ALA B O 1
ATOM 2284 N N . ARG B 1 177 ? 74.934 6.242 -4.922 1.00 30.37 155 ARG B N 1
ATOM 2285 C CA . ARG B 1 177 ? 73.824 6.541 -4.015 1.00 29.43 155 ARG B CA 1
ATOM 2286 C C . ARG B 1 177 ? 73.104 7.805 -4.458 1.00 27.35 155 ARG B C 1
ATOM 2287 O O . ARG B 1 177 ? 73.681 8.646 -5.145 1.00 27.33 155 ARG B O 1
ATOM 2295 N N . ALA B 1 178 ? 71.832 7.927 -4.084 1.00 23.62 156 ALA B N 1
ATOM 2296 C CA . ALA B 1 178 ? 71.081 9.153 -4.318 1.00 21.05 156 ALA B CA 1
ATOM 2297 C C . ALA B 1 178 ? 70.589 9.628 -2.952 1.00 20.34 156 ALA B C 1
ATOM 2298 O O . ALA B 1 178 ? 69.887 8.891 -2.271 1.00 19.77 156 ALA B O 1
ATOM 2300 N N . TRP B 1 179 ? 70.994 10.820 -2.537 1.00 17.31 157 TRP B N 1
ATOM 2301 C CA . TRP B 1 179 ? 70.734 11.277 -1.170 1.00 16.88 157 TRP B CA 1
ATOM 2302 C C . TRP B 1 179 ? 69.653 12.307 -1.106 1.00 15.64 157 TRP B C 1
ATOM 2303 O O . TRP B 1 179 ? 69.606 13.231 -1.929 1.00 15.03 157 TRP B O 1
ATOM 2314 N N . LEU B 1 180 ? 68.809 12.210 -0.082 1.00 16.11 158 LEU B N 1
ATOM 2315 C CA . LEU B 1 180 ? 67.825 13.269 0.194 1.00 16.06 158 LEU B CA 1
ATOM 2316 C C . LEU B 1 180 ? 68.497 14.435 0.946 1.00 16.70 158 LEU B C 1
ATOM 2317 O O . LEU B 1 180 ? 69.205 14.238 1.916 1.00 16.75 158 LEU B O 1
ATOM 2322 N N . GLY B 1 181 ? 68.335 15.651 0.443 1.00 16.32 159 GLY B N 1
ATOM 2323 C CA . GLY B 1 181 ? 68.904 16.800 1.165 1.00 18.70 159 GLY B CA 1
ATOM 2324 C C . GLY B 1 181 ? 68.194 18.065 0.804 1.00 20.41 159 GLY B C 1
ATOM 2325 O O . GLY B 1 181 ? 67.324 18.071 -0.066 1.00 18.22 159 GLY B O 1
ATOM 2326 N N . ALA B 1 182 ? 68.575 19.157 1.460 1.00 24.55 160 ALA B N 1
ATOM 2327 C CA . ALA B 1 182 ? 68.044 20.466 1.056 1.00 28.42 160 ALA B CA 1
ATOM 2328 C C . ALA B 1 182 ? 68.585 20.820 -0.333 1.00 30.15 160 ALA B C 1
ATOM 2329 O O . ALA B 1 182 ? 69.775 21.070 -0.492 1.00 30.57 160 ALA B O 1
ATOM 2331 N N . SER B 1 183 ? 67.711 20.832 -1.340 1.00 30.32 161 SER B N 1
ATOM 2332 C CA . SER B 1 183 ? 68.150 20.956 -2.736 1.00 31.78 161 SER B CA 1
ATOM 2333 C C . SER B 1 183 ? 66.987 21.188 -3.694 1.00 32.51 161 SER B C 1
ATOM 2334 O O . SER B 1 183 ? 65.819 20.989 -3.347 1.00 32.68 161 SER B O 1
ATOM 2337 N N . GLN B 1 184 ? 67.312 21.624 -4.905 1.00 40.32 162 GLN B N 1
ATOM 2338 C CA . GLN B 1 184 ? 66.310 21.992 -5.891 1.00 41.01 162 GLN B CA 1
ATOM 2339 C C . GLN B 1 184 ? 66.500 21.143 -7.128 1.00 39.75 162 GLN B C 1
ATOM 2340 O O . GLN B 1 184 ? 67.640 20.852 -7.498 1.00 41.59 162 GLN B O 1
ATOM 2346 N N . PRO B 1 185 ? 65.409 20.746 -7.794 1.00 31.44 163 PRO B N 1
ATOM 2347 C CA . PRO B 1 185 ? 64.013 20.935 -7.453 1.00 29.64 163 PRO B CA 1
ATOM 2348 C C . PRO B 1 185 ? 63.602 19.964 -6.325 1.00 26.64 163 PRO B C 1
ATOM 2349 O O . PRO B 1 185 ? 64.342 18.987 -6.026 1.00 26.62 163 PRO B O 1
ATOM 2353 N N . PRO B 1 186 ? 62.448 20.228 -5.703 1.00 22.12 164 PRO B N 1
ATOM 2354 C CA . PRO B 1 186 ? 61.918 19.344 -4.676 1.00 20.35 164 PRO B CA 1
ATOM 2355 C C . PRO B 1 186 ? 61.582 17.968 -5.259 1.00 18.65 164 PRO B C 1
ATOM 2356 O O . PRO B 1 186 ? 61.192 17.857 -6.434 1.00 18.00 164 PRO B O 1
ATOM 2360 N N . HIS B 1 187 ? 61.752 16.929 -4.442 1.00 17.30 165 HIS B N 1
ATOM 2361 C CA . HIS B 1 187 ? 61.416 15.573 -4.866 1.00 15.08 165 HIS B CA 1
ATOM 2362 C C . HIS B 1 187 ? 59.936 15.400 -4.584 1.00 15.59 165 HIS B C 1
ATOM 2363 O O . HIS B 1 187 ? 59.530 15.462 -3.420 1.00 14.90 165 HIS B O 1
ATOM 2370 N N . VAL B 1 188 ? 59.120 15.238 -5.636 1.00 14.71 166 VAL B N 1
ATOM 2371 C CA . VAL B 1 188 ? 57.652 15.196 -5.455 1.00 14.53 166 VAL B CA 1
ATOM 2372 C C . VAL B 1 188 ? 57.183 13.801 -5.139 1.00 14.04 166 VAL B C 1
ATOM 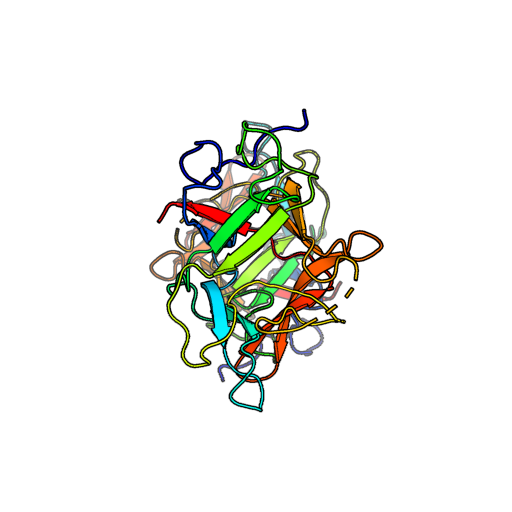2373 O O . VAL B 1 188 ? 57.430 12.878 -5.905 1.00 14.73 166 VAL B O 1
ATOM 2377 N N . VAL B 1 189 ? 56.453 13.670 -4.038 1.00 13.43 167 VAL B N 1
ATOM 2378 C CA . VAL B 1 189 ? 56.118 12.355 -3.479 1.00 13.52 167 VAL B CA 1
ATOM 2379 C C . VAL B 1 189 ? 54.631 12.121 -3.181 1.00 14.03 167 VAL B C 1
ATOM 2380 O O . VAL B 1 189 ? 53.851 13.057 -3.093 1.00 15.32 167 VAL B O 1
ATOM 2384 N N . VAL B 1 190 ? 54.266 10.847 -3.070 1.00 14.47 168 VAL B N 1
ATOM 2385 C CA . VAL B 1 190 ? 52.951 10.444 -2.559 1.00 16.15 168 VAL B CA 1
ATOM 2386 C C . VAL B 1 190 ? 53.197 9.402 -1.470 1.00 16.19 168 VAL B C 1
ATOM 2387 O O . VAL B 1 190 ? 54.290 8.842 -1.376 1.00 16.75 168 VAL B O 1
ATOM 2391 N N . PHE B 1 191 ? 52.193 9.146 -0.635 1.00 16.98 169 PHE B N 1
ATOM 2392 C CA . PHE B 1 191 ? 52.393 8.303 0.545 1.00 16.69 169 PHE B CA 1
ATOM 2393 C C . PHE B 1 191 ? 51.541 7.063 0.405 1.00 18.57 169 PHE B C 1
ATOM 2394 O O . PHE B 1 191 ? 50.339 7.183 0.413 1.00 19.62 169 PHE B O 1
ATOM 2402 N N . LYS B 1 192 ? 52.197 5.918 0.289 1.00 16.49 170 LYS B N 1
ATOM 2403 C CA . LYS B 1 192 ? 51.531 4.629 0.187 1.00 19.89 170 LYS B CA 1
ATOM 2404 C C . LYS B 1 192 ? 51.482 3.886 1.523 1.00 19.15 170 LYS B C 1
ATOM 2405 O O . LYS B 1 192 ? 52.496 3.442 2.067 1.00 19.71 170 LYS B O 1
ATOM 2411 N N . LYS B 1 193 ? 50.280 3.700 2.038 1.00 24.86 171 LYS B N 1
ATOM 2412 C CA . LYS B 1 193 ? 50.166 3.037 3.342 1.00 26.89 171 LYS B CA 1
ATOM 2413 C C . LYS B 1 193 ? 50.751 1.619 3.344 1.00 28.04 171 LYS B C 1
ATOM 2414 O O . LYS B 1 193 ? 50.452 0.814 2.458 1.00 28.59 171 LYS B O 1
ATOM 2420 N N . ALA B 1 194 ? 51.581 1.281 4.276 1.00 28.97 172 ALA B N 1
ATOM 2421 C CA . ALA B 1 194 ? 52.049 -0.075 4.460 1.00 30.88 172 ALA B CA 1
ATOM 2422 C C . ALA B 1 194 ? 50.950 -0.806 5.217 1.00 32.51 172 ALA B C 1
ATOM 2423 O O . ALA B 1 194 ? 50.573 -0.395 6.331 1.00 33.31 172 ALA B O 1
#

InterPro domains:
  IPR002160 Proteinase inhibitor I3, Kunitz legume [PF00197] (27-193)
  IPR002160 Proteinase inhibitor I3, Kunitz legume [PR00291] (26-55)
  IPR002160 Proteinase inhibitor I3, Kunitz legume [PR00291] (63-83)
  IPR002160 Proteinase inhibitor I3, Kunitz legume [PS00283] (27-43)
  IPR002160 Proteinase inhibitor I3, Kunitz legume [PTHR33107] (6-194)
  IPR002160 Proteinase inhibitor I3, Kunitz legume [SM00452] (26-195)
  IPR011065 Kunitz inhibitor STI-like superfamily [SSF50386] (23-195)

Solvent-accessible surface area: 15335 Å² total; per-residue (Å²): 118,54,78,16,0,94,9,69,108,50,110,88,1,34,18,128,8,15,0,46,0,30,20,34,50,28,0,58,2,1,0,0,10,19,2,63,89,143,125,98,44,50,14,16,0,0,2,20,57,68,68,212,133,93,23,78,18,0,60,1,39,18,92,48,11,100,96,8,107,173,84,78,31,0,53,13,53,50,24,2,59,2,88,0,58,28,105,36,171,15,139,58,62,14,36,0,22,0,76,194,82,0,30,4,5,93,140,86,81,50,25,0,0,65,1,37,121,87,65,70,3,16,35,4,2,1,1,69,133,79,66,74,25,1,0,11,59,50,56,44,89,92,0,9,2,7,17,28,140,102,17,20,38,1,33,0,86,95,73,120,55,83,17,0,94,9,70,100,52,110,90,0,40,17,127,7,16,1,47,0,30,21,34,54,116,67,106,18,1,0,0,18,20,5,50,119,142,123,94,47,51,10,18,0,1,14,27,78,70,92,218,139,90,24,84,18,0,60,0,40,15,51,6,6,41,1,2,81,106,81,77,25,1,51,15,52,48,26,0,17,1,87,0,68,29,109,23,171,18,139,58,62,17,30,0,19,0,74,180,61,0,26,3,6,82,166,71,64,50,3,0,0,67,0,38,122,93,64,66,2,16,33,5,2,1,2,66,135,80,66,71,29,1,0,47,58,159,62,65,87,97,7,9,2,6,23,35,145,105,14,20,39,2,36,0,73,98,71

CATH classification: 2.80.10.50

Radius of gyration: 22.06 Å; Cα contacts (8 Å, |Δi|>4): 898; chains: 2; bounding box: 42×32×72 Å

Foldseek 3Di:
DAAFAAFPVGDFDFLPFWWQWAFLDPPQAETWEWADDPDRPDTFIFTHRHNVDSYFTKGKAFPPHPHPDPPRGAHAPGWIWMFTPDDDPHPFGRIWFACQTITGGDHVQRRTKGWHADDSHIWIWRPSPHTATWPWDDDVPTITIGRDPPTRGTGIHTD/DAAFAAFPVGHFDFLPFWWQKAFLDPPQAETWEWADDPDRDDTFIFTHRHNVHSYFTKGKAFPPHPHDPPRRGAHAPGWIWMFTPDDDPVNFGRIWFAVQTITGGDDQQRRTKGWAQDDSHIWIWRPSPHTATWPWDDDVPTITIGRDPDHRHTHIHTD

Sequence (318 aa):
APPPVYDTEGHELSADGSYYVLPASPGHGGGLTMAPRVLPCPLLVAQETDERRKGFPVRFTPWGGAAAPEDRTIRVSTDVRIRFNAATICVQSTEWHVGRRVVTGPLGRENAFRVEKYGGGYKLVSCRDSCQDLGVSRDGARAWLGASQPPHVVVFKKAAPPPVYDTEGHELSADGSYYVLPASPGHGGGLTMAPRVLPCPLLVAQETDERRKGFPVRFTPWGGAAAPEDRTIRVSTDVRIRFNAATICVQSTEWHVGRRVVTGPLGRENAFRVEKYGGGYKLVSCRDSCQDLGVSRDGARAWLGASQPPHVVVFKKA

Secondary structure (DSSP, 8-state):
-PPBPB-TTSPBPBTTS-EEEEESSTTS---EEEEESSSSSSEEEEE-SSTT--B--EEEEETTGGGS-S--B-BTTS-EEEEE-S--TT-S--B-EE--BEE-S----TT-EEEEEETTEEEEEE-SSS-EEEEEEEETTEEEEEE-SS---EEEEE-/-PPBPB-TTSPBPBTT--EEEEESSTTS---EEEEE-SSSSSEEEEE-SSTT--B--EEEEETTGGGS-S--B-BTTS-EEEEESS--TT-S--B-EE--BEE-S----TT-EEEEEETTEEEEEE-SSS-EEEEEEEETTEEEEEE-SS---EEEEE-